Protein AF-A0A660SPS2-F1 (afdb_monomer)

Solvent-accessible surface area (backbone atoms only — not comparable to full-atom values): 10153 Å² total; per-residue (Å²): 139,90,86,72,76,45,72,62,58,41,37,36,38,39,47,64,84,36,93,75,18,50,66,34,52,42,40,71,74,45,40,55,82,66,68,60,58,71,94,34,53,52,74,67,53,21,64,63,34,20,64,53,18,17,52,55,41,44,52,52,45,52,71,74,31,101,51,81,60,63,43,72,67,44,84,32,53,67,42,63,71,27,19,30,69,67,35,46,68,93,41,74,58,76,74,44,80,84,56,53,40,39,42,44,68,65,43,98,51,87,74,78,39,28,25,22,19,54,16,54,59,36,57,19,47,8,42,26,35,36,39,54,38,62,43,79,82,22,54,69,48,50,50,50,60,69,69,48,87,61,87,64,95,63,85,79,83,33,42,52,82,65,64,61,32,76,74,34,60,70,42,80,47,76,44,76,77,82,128

Nearest PDB structures (foldseek):
  1vl1-assembly1_A  TM=9.063E-01  e=1.601E-12  Thermotoga maritima
  3ico-assembly2_B  TM=8.622E-01  e=4.769E-12  Mycobacterium tuberculosis
  1y89-assembly1_B  TM=8.914E-01  e=1.031E-11  Vibrio cholerae O1 biovar El Tor str. N16961
  4tm7-assembly1_A  TM=8.343E-01  e=2.676E-12  Mycolicibacterium smegmatis MC2 155
  6vye-assembly2_B  TM=8.182E-01  e=2.353E-12  Trypanosoma cruzi strain CL Brener

Sequence (179 aa):
TSRIDWFFGDERAVSPESPDSNFRMQMETLLKPLDVQPKQIHRIPGELGASRAAGEYNLLLKEFFAGPPAFDLILLGLGPDGHTASLFPGSKALSIGKVPVVGTGTAPLKPLVERITLTLPAINAAGNVVFFTGRTGKETVIEHLCSTADFSPGEKIYPFESVKPEAGPALWFIYRNST

Foldseek 3Di:
DDDAAAEAQKFFLDQCPDPRTPNVVCCVPPCVVVVPDPVSYLYQRSPVPQAVSQVVSLVVQVVVDVDQAEAQEDEWEADLQRDIHQRFVPWPLQVDDDTQKGKGAQRPDPPRGIMIGGGLVNQQSYLEYEYAYECPSNVVVVVVVVVCPDPDPDDDSHSVSSNHRPNDDHHYHYDYPDD

Mean predicted aligned error: 4.57 Å

Radius of gyration: 16.06 Å; Cα contacts (8 Å, |Δi|>4): 338; chains: 1; bounding box: 37×41×42 Å

pLDDT: mean 91.97, std 11.4, range [45.22, 98.81]

Secondary structure (DSSP, 8-state):
-----EE-SEEESS-TTSTT-HHHHHIIIIITTTT--GGGEE---GGG-HHHHHHHHHHHHHHHSSSS---SEEEE---TTS-BTTB-TT-GGGG--S-SEEEEEE-SSSS-SEEEEE-HHHHHTSSEEEEEEESTT-HHHHHHHHH-SS--SS---SGGGG---SSS-EEEEEEPPP-

Structure (mmCIF, N/CA/C/O backbone):
data_AF-A0A660SPS2-F1
#
_entry.id   AF-A0A660SPS2-F1
#
loop_
_atom_site.group_PDB
_atom_site.id
_atom_site.type_symbol
_atom_site.label_atom_id
_atom_site.label_alt_id
_atom_site.label_comp_id
_atom_site.label_asym_id
_atom_site.label_entity_id
_atom_site.label_seq_id
_atom_site.pdbx_PDB_ins_code
_atom_site.Cartn_x
_atom_site.Cartn_y
_atom_site.Cartn_z
_atom_site.occupancy
_atom_site.B_iso_or_equiv
_atom_site.auth_seq_id
_atom_site.auth_comp_id
_atom_site.auth_asym_id
_atom_site.auth_atom_id
_atom_site.pdbx_PDB_model_num
ATOM 1 N N . THR A 1 1 ? -22.499 9.007 10.741 1.00 49.00 1 THR A N 1
ATOM 2 C CA . THR A 1 1 ? -21.770 8.726 9.480 1.00 49.00 1 THR A CA 1
ATOM 3 C C . THR A 1 1 ? -20.856 7.501 9.625 1.00 49.00 1 THR A C 1
ATOM 5 O O . THR A 1 1 ? -19.703 7.528 9.230 1.00 49.00 1 THR A O 1
ATOM 8 N N . SER A 1 2 ? -21.350 6.385 10.183 1.00 57.16 2 SER A N 1
ATOM 9 C CA . SER A 1 2 ? -20.508 5.348 10.820 1.00 57.16 2 SER A CA 1
ATOM 10 C C . SER A 1 2 ? -20.523 3.974 10.123 1.00 57.16 2 SER A C 1
ATOM 12 O O . SER A 1 2 ? -21.073 3.024 10.681 1.00 57.16 2 SER A O 1
ATOM 14 N N . ARG A 1 3 ? -19.967 3.844 8.911 1.00 82.81 3 ARG A N 1
ATOM 15 C CA . ARG A 1 3 ? -19.850 2.531 8.226 1.00 82.81 3 ARG A CA 1
ATOM 16 C C . ARG A 1 3 ? -18.587 2.361 7.367 1.00 82.81 3 ARG A C 1
ATOM 18 O O . ARG A 1 3 ? -18.615 1.584 6.425 1.00 82.81 3 ARG A O 1
ATOM 25 N N . ILE A 1 4 ? -17.528 3.128 7.622 1.00 94.88 4 ILE A N 1
ATOM 26 C CA . ILE A 1 4 ? -16.291 3.037 6.830 1.00 94.88 4 ILE A CA 1
ATOM 27 C C . ILE A 1 4 ? -15.135 2.730 7.770 1.00 94.88 4 ILE A C 1
ATOM 29 O O . ILE A 1 4 ? -14.928 3.469 8.732 1.00 94.88 4 ILE A O 1
ATOM 33 N N . ASP A 1 5 ? -14.401 1.668 7.467 1.00 97.00 5 ASP A N 1
ATOM 34 C CA . ASP A 1 5 ? -13.145 1.299 8.108 1.00 97.00 5 ASP A CA 1
ATOM 35 C C . ASP A 1 5 ? -11.989 1.600 7.147 1.00 97.00 5 ASP A C 1
ATOM 37 O O . ASP A 1 5 ? -12.040 1.273 5.961 1.00 97.00 5 ASP A O 1
ATOM 41 N N . TRP A 1 6 ? -10.960 2.270 7.655 1.00 97.81 6 TRP A N 1
ATOM 42 C CA . TRP A 1 6 ? -9.844 2.799 6.881 1.00 97.81 6 TRP A CA 1
ATOM 43 C C . TRP A 1 6 ? -8.604 1.952 7.115 1.00 97.81 6 TRP A C 1
ATOM 45 O O . TRP A 1 6 ? -8.076 1.896 8.225 1.00 97.81 6 TRP A O 1
ATOM 55 N N . PHE A 1 7 ? -8.126 1.328 6.047 1.00 98.50 7 PHE A N 1
ATOM 56 C CA . PHE A 1 7 ? -6.928 0.496 6.032 1.00 98.50 7 PHE A CA 1
ATOM 57 C C . PHE A 1 7 ? -5.861 1.123 5.135 1.00 98.50 7 PHE A C 1
ATOM 59 O O . PHE A 1 7 ? -6.141 2.013 4.332 1.00 98.50 7 PHE A O 1
ATOM 66 N N . PHE A 1 8 ? -4.630 0.642 5.263 1.00 98.56 8 PHE A N 1
ATOM 67 C CA . PHE A 1 8 ? -3.472 1.156 4.546 1.00 98.56 8 PHE A CA 1
ATOM 68 C C . PHE A 1 8 ? -2.942 0.080 3.603 1.00 98.56 8 PHE A C 1
ATOM 70 O O . PHE A 1 8 ? -2.636 -1.033 4.028 1.00 98.56 8 PHE A O 1
ATOM 77 N N . GLY A 1 9 ? -2.834 0.420 2.316 1.00 98.12 9 GLY A N 1
ATOM 78 C CA . GLY A 1 9 ? -2.309 -0.492 1.299 1.00 98.12 9 GLY A CA 1
ATOM 79 C C . GLY A 1 9 ? -0.811 -0.760 1.448 1.00 98.12 9 GLY A C 1
ATOM 80 O O . GLY A 1 9 ? -0.345 -1.861 1.168 1.00 98.12 9 GLY A O 1
ATOM 81 N N . ASP A 1 10 ? -0.057 0.232 1.916 1.00 98.56 10 ASP A N 1
ATOM 82 C CA . ASP A 1 10 ? 1.357 0.121 2.248 1.00 98.56 10 ASP A CA 1
ATOM 83 C C . ASP A 1 10 ? 1.788 1.198 3.255 1.00 98.56 10 ASP A C 1
ATOM 85 O O . ASP A 1 10 ? 1.088 2.186 3.497 1.00 98.56 10 ASP A O 1
ATOM 89 N N . GLU A 1 11 ? 2.959 1.007 3.858 1.00 98.69 11 GLU A N 1
ATOM 90 C CA . GLU A 1 11 ? 3.563 1.953 4.795 1.00 98.69 11 GLU A CA 1
ATOM 91 C C . GLU A 1 11 ? 5.096 1.836 4.793 1.00 98.69 11 GLU A C 1
ATOM 93 O O . GLU A 1 11 ? 5.683 0.808 4.447 1.00 98.69 11 GLU A O 1
ATOM 98 N N . ARG A 1 12 ? 5.766 2.921 5.175 1.00 98.62 12 ARG A N 1
ATOM 99 C CA . ARG A 1 12 ? 7.208 3.015 5.388 1.00 98.62 12 ARG A CA 1
ATOM 100 C C . ARG A 1 12 ? 7.520 2.492 6.786 1.00 98.62 12 ARG A C 1
ATOM 102 O O . ARG A 1 12 ? 6.835 2.835 7.743 1.00 98.62 12 ARG A O 1
ATOM 109 N N . ALA A 1 13 ? 8.576 1.696 6.923 1.00 98.50 13 ALA A N 1
ATOM 110 C CA . ALA A 1 13 ? 9.035 1.211 8.224 1.00 98.50 13 ALA A CA 1
ATOM 111 C C . ALA A 1 13 ? 9.739 2.331 9.021 1.00 98.50 13 ALA A C 1
ATOM 113 O O . ALA A 1 13 ? 10.962 2.356 9.151 1.00 98.50 13 ALA A O 1
ATOM 114 N N . VAL A 1 14 ? 8.962 3.313 9.477 1.00 98.62 14 VAL A N 1
ATOM 115 C CA . VAL A 1 14 ? 9.391 4.521 10.196 1.00 98.62 14 VAL A CA 1
ATOM 116 C C . VAL A 1 14 ? 8.392 4.842 11.309 1.00 98.62 14 VAL A C 1
ATOM 118 O O . VAL A 1 14 ? 7.309 4.261 11.353 1.00 98.62 14 VAL A O 1
ATOM 121 N N . SER A 1 15 ? 8.731 5.777 12.204 1.00 98.50 15 SER A N 1
ATOM 122 C CA . SER A 1 15 ? 7.778 6.235 13.227 1.00 98.50 15 SER A CA 1
ATOM 123 C C . SER A 1 15 ? 6.533 6.878 12.590 1.00 98.50 15 SER A C 1
ATOM 125 O O . SER A 1 15 ? 6.650 7.513 11.535 1.00 98.50 15 SER A O 1
ATOM 127 N N . PRO A 1 16 ? 5.350 6.760 13.222 1.00 98.38 16 PRO A N 1
ATOM 128 C CA . PRO A 1 16 ? 4.114 7.358 12.717 1.00 98.38 16 PRO A CA 1
ATOM 129 C C . PRO A 1 16 ? 4.127 8.896 12.727 1.00 98.38 16 PRO A C 1
ATOM 131 O O . PRO A 1 16 ? 3.257 9.515 12.129 1.00 98.38 16 PRO A O 1
ATOM 134 N N . GLU A 1 17 ? 5.102 9.530 13.378 1.00 98.25 17 GLU A N 1
ATOM 135 C CA . GLU A 1 17 ? 5.346 10.974 13.354 1.00 98.25 17 GLU A CA 1
ATOM 136 C C . GLU A 1 17 ? 6.353 11.381 12.268 1.00 98.25 17 GLU A C 1
ATOM 138 O O . GLU A 1 17 ? 6.553 12.574 12.024 1.00 98.25 17 GLU A O 1
ATOM 143 N N . SER A 1 18 ? 6.994 10.423 11.596 1.00 98.50 18 SER A N 1
ATOM 144 C CA . SER A 1 18 ? 7.934 10.700 10.511 1.00 98.50 18 SER A CA 1
ATOM 145 C C . SER A 1 18 ? 7.246 11.445 9.362 1.00 98.50 18 SER A C 1
ATOM 147 O O . SER A 1 18 ? 6.134 11.069 8.982 1.00 98.50 18 SER A O 1
ATOM 149 N N . PRO A 1 19 ? 7.891 12.455 8.743 1.00 98.06 19 PRO A N 1
ATOM 150 C CA . PRO A 1 19 ? 7.370 13.083 7.525 1.00 98.06 19 PRO A CA 1
ATOM 151 C C . PRO A 1 19 ? 7.212 12.092 6.358 1.00 98.06 19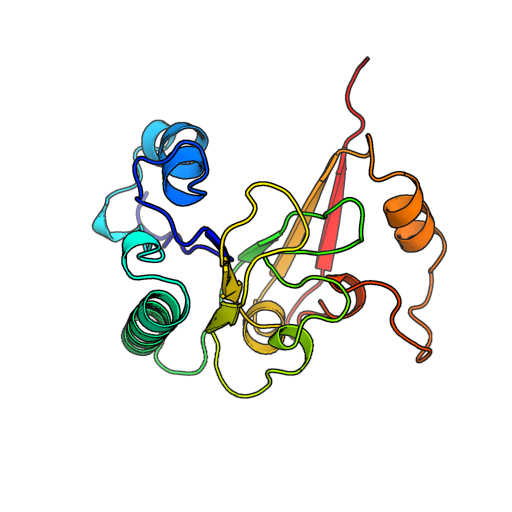 PRO A C 1
ATOM 153 O O . PRO A 1 19 ? 6.458 12.357 5.428 1.00 98.06 19 PRO A O 1
ATOM 156 N N . ASP A 1 20 ? 7.887 10.942 6.423 1.00 98.06 20 ASP A N 1
ATOM 157 C CA . ASP A 1 20 ? 7.820 9.875 5.425 1.00 98.06 20 ASP A CA 1
ATOM 158 C C . ASP A 1 20 ? 6.690 8.850 5.677 1.00 98.06 20 ASP A C 1
ATOM 160 O O . ASP A 1 20 ? 6.510 7.929 4.877 1.00 98.06 20 ASP A O 1
ATOM 164 N N . SER A 1 21 ? 5.927 8.962 6.772 1.00 98.69 21 SER A N 1
ATOM 165 C CA . SER A 1 21 ? 4.828 8.033 7.084 1.00 98.69 21 SER A CA 1
ATOM 166 C C . SER A 1 21 ? 3.581 8.319 6.237 1.00 98.69 21 SER A C 1
ATOM 168 O O . SER A 1 21 ? 3.066 9.441 6.204 1.00 98.69 21 SER A O 1
ATOM 170 N N . ASN A 1 22 ? 3.049 7.278 5.588 1.00 98.44 22 ASN A N 1
ATOM 171 C CA . ASN A 1 22 ? 1.741 7.321 4.934 1.00 98.44 22 ASN A CA 1
ATOM 172 C C . ASN A 1 22 ? 0.631 7.599 5.951 1.00 98.44 22 ASN A C 1
ATOM 174 O O . ASN A 1 22 ? -0.248 8.412 5.670 1.00 98.44 22 ASN A O 1
ATOM 178 N N . PHE A 1 23 ? 0.678 6.974 7.131 1.00 98.69 23 PHE A N 1
ATOM 179 C CA . PHE A 1 23 ? -0.249 7.233 8.228 1.00 98.69 23 PHE A CA 1
ATOM 180 C C . PHE A 1 23 ? -0.270 8.709 8.612 1.00 98.69 23 PHE A C 1
ATOM 182 O O . PHE A 1 23 ? -1.346 9.307 8.621 1.00 98.69 23 PHE A O 1
ATOM 189 N N . ARG A 1 24 ? 0.894 9.328 8.843 1.00 98.56 24 ARG A N 1
ATOM 190 C CA . ARG A 1 24 ? 0.965 10.763 9.148 1.00 98.56 24 ARG A CA 1
ATOM 191 C C . ARG A 1 24 ? 0.310 11.608 8.060 1.00 98.56 24 ARG A C 1
ATOM 193 O O . ARG A 1 24 ? -0.573 12.411 8.354 1.00 98.56 24 ARG A O 1
ATOM 200 N N . MET A 1 25 ? 0.730 11.401 6.812 1.00 98.31 25 MET A N 1
ATOM 201 C CA . MET A 1 25 ? 0.238 12.163 5.667 1.00 98.31 25 MET A CA 1
ATOM 202 C C . MET A 1 25 ? -1.284 12.040 5.527 1.00 98.31 25 MET A C 1
ATOM 204 O O . MET A 1 25 ? -1.972 13.051 5.390 1.00 98.31 25 MET A O 1
ATOM 208 N N . GLN A 1 26 ? -1.836 10.829 5.626 1.00 97.88 26 GLN A N 1
ATOM 209 C CA . GLN A 1 26 ? -3.280 10.602 5.509 1.00 97.88 26 GLN A CA 1
ATOM 210 C C . GLN A 1 26 ? -4.055 11.159 6.707 1.00 97.88 26 GLN A C 1
ATOM 212 O O . GLN A 1 26 ? -5.150 11.693 6.532 1.00 97.88 26 GLN A O 1
ATOM 217 N N . MET A 1 27 ? -3.490 11.100 7.917 1.00 98.25 27 MET A N 1
ATOM 218 C CA . MET A 1 27 ? -4.085 11.736 9.094 1.00 98.25 27 MET A CA 1
ATOM 219 C C . MET A 1 27 ? -4.205 13.250 8.923 1.00 98.25 27 MET A C 1
ATOM 221 O O . MET A 1 27 ? -5.245 13.812 9.253 1.00 98.25 27 MET A O 1
ATOM 225 N N . GLU A 1 28 ? -3.165 13.904 8.409 1.00 98.25 28 GLU A N 1
ATOM 226 C CA . GLU A 1 28 ? -3.131 15.357 8.213 1.00 98.25 28 GLU A CA 1
ATOM 227 C C . GLU A 1 28 ? -4.028 15.818 7.054 1.00 98.25 28 GLU A C 1
ATOM 229 O O . GLU A 1 28 ? -4.696 16.844 7.169 1.00 98.25 28 GLU A O 1
ATOM 234 N N . THR A 1 29 ? -4.070 15.062 5.955 1.00 97.19 29 THR A N 1
ATOM 235 C CA . THR A 1 29 ? -4.699 15.512 4.699 1.00 97.19 29 THR A CA 1
ATOM 236 C C . THR A 1 29 ? -6.120 15.002 4.477 1.00 97.19 29 THR A C 1
ATOM 238 O O . THR A 1 29 ? -6.855 15.606 3.698 1.00 97.19 29 THR A O 1
ATOM 241 N N . LEU A 1 30 ? -6.528 13.920 5.148 1.00 95.94 30 LEU A N 1
ATOM 242 C CA . LEU A 1 30 ? -7.802 13.250 4.880 1.00 95.94 30 LEU A CA 1
ATOM 243 C C . LEU A 1 30 ? -8.560 12.874 6.156 1.00 95.94 30 LEU A C 1
ATOM 245 O O . LEU A 1 30 ? -9.682 13.330 6.364 1.00 95.94 30 LEU A O 1
ATOM 249 N N . LEU A 1 31 ? -7.959 12.063 7.028 1.00 96.94 31 LEU A N 1
ATOM 250 C CA . LEU A 1 31 ? -8.694 11.398 8.108 1.00 96.94 31 LEU A CA 1
ATOM 251 C C . LEU A 1 31 ? -9.095 12.359 9.238 1.00 96.94 31 LEU A C 1
ATOM 253 O O . LEU A 1 31 ? -10.230 12.287 9.707 1.00 96.94 31 LEU A O 1
ATOM 257 N N . LYS A 1 32 ? -8.217 13.293 9.652 1.00 96.56 32 LYS A N 1
ATOM 258 C CA . LYS A 1 32 ? -8.602 14.345 10.615 1.00 96.56 32 LYS A CA 1
ATOM 259 C C . LYS A 1 32 ? -9.591 15.352 10.020 1.00 96.56 32 LYS A C 1
ATOM 261 O O . LYS A 1 32 ? -10.579 15.624 10.695 1.00 96.56 32 LYS A O 1
ATOM 266 N N . PRO A 1 33 ? -9.388 15.897 8.800 1.00 97.25 33 PRO A N 1
ATOM 267 C CA . PRO A 1 33 ? -10.377 16.784 8.181 1.00 97.25 33 PRO A CA 1
ATOM 268 C C . PRO A 1 33 ? -11.782 16.179 8.060 1.00 97.25 33 PRO A C 1
ATOM 270 O O . PRO A 1 33 ? -12.765 16.910 8.138 1.00 97.25 33 PRO A O 1
ATOM 273 N N . LEU A 1 34 ? -11.880 14.857 7.887 1.00 95.81 34 LEU A N 1
ATOM 274 C CA . LEU A 1 34 ? -13.147 14.124 7.819 1.00 95.81 34 LEU A CA 1
ATOM 275 C C . LEU A 1 34 ? -13.709 13.690 9.186 1.00 95.81 34 LEU A C 1
ATOM 277 O O . LEU A 1 34 ? -14.744 13.026 9.215 1.00 95.81 34 LEU A O 1
ATOM 281 N N . ASP A 1 35 ? -13.048 14.038 10.295 1.00 95.25 35 ASP A N 1
ATOM 282 C CA . ASP A 1 35 ? -13.427 13.644 11.662 1.00 95.25 35 ASP A CA 1
ATOM 283 C C . ASP A 1 35 ? -13.637 12.120 11.815 1.00 95.25 35 ASP A C 1
ATOM 285 O O . ASP A 1 35 ? -14.596 11.633 12.421 1.00 95.25 35 ASP A O 1
ATOM 289 N N . VAL A 1 36 ? -12.744 11.329 11.202 1.00 95.75 36 VAL A N 1
ATOM 290 C CA . VAL A 1 36 ? -12.793 9.862 11.282 1.00 95.75 36 VAL A CA 1
ATOM 291 C C . VAL A 1 36 ? -12.450 9.413 12.704 1.00 95.75 36 VAL A C 1
ATOM 293 O O . VAL A 1 36 ? -11.418 9.790 13.262 1.00 95.75 36 VAL A O 1
ATOM 296 N N . GLN A 1 37 ? -13.291 8.557 13.294 1.00 95.00 37 GLN A N 1
ATOM 297 C CA . GLN A 1 37 ? -13.061 8.075 14.656 1.00 95.00 37 GLN A CA 1
ATOM 298 C C . GLN A 1 37 ? -11.832 7.153 14.707 1.00 95.00 37 GLN A C 1
ATOM 300 O O . GLN A 1 37 ? -11.717 6.267 13.860 1.00 95.00 37 GLN A O 1
ATOM 305 N N . PRO A 1 38 ? -10.974 7.242 15.742 1.00 95.06 38 PRO A N 1
ATOM 306 C CA . PRO A 1 38 ? -9.763 6.421 15.845 1.00 95.06 38 PRO A CA 1
ATOM 307 C C . PRO A 1 38 ? -9.997 4.911 15.716 1.00 95.06 38 PRO A C 1
ATOM 309 O O . PRO A 1 38 ? -9.192 4.215 15.114 1.00 95.06 38 PRO A O 1
ATOM 312 N N . LYS A 1 39 ? -11.128 4.404 16.224 1.00 95.44 39 LYS A N 1
ATOM 313 C CA . LYS A 1 39 ? -11.492 2.978 16.146 1.00 95.44 39 LYS A CA 1
ATOM 314 C C . LYS A 1 39 ? -11.764 2.466 14.724 1.00 95.44 39 LYS A C 1
ATOM 316 O O . LYS A 1 39 ? -11.857 1.263 14.534 1.00 95.44 39 LYS A O 1
ATOM 321 N N . GLN A 1 40 ? -11.959 3.374 13.768 1.00 96.25 40 GLN A N 1
ATOM 322 C CA . GLN A 1 40 ? -12.186 3.070 12.354 1.00 96.25 40 GLN A CA 1
ATOM 323 C C . GLN A 1 40 ? -10.888 3.162 11.541 1.00 96.25 40 GLN A C 1
ATOM 325 O O . GLN A 1 40 ? -10.935 3.035 10.323 1.00 96.25 40 GLN A O 1
ATOM 330 N N . ILE A 1 41 ? -9.747 3.466 12.172 1.00 97.81 41 ILE A N 1
ATOM 331 C CA . ILE A 1 41 ? -8.467 3.679 11.495 1.00 97.81 41 ILE A CA 1
ATOM 332 C C . ILE A 1 41 ? -7.517 2.547 11.873 1.00 97.81 41 ILE A C 1
ATOM 334 O O . ILE A 1 41 ? -7.022 2.464 12.996 1.00 97.81 41 ILE A O 1
ATOM 338 N N . HIS A 1 42 ? -7.214 1.705 10.894 1.00 98.25 42 HIS A N 1
ATOM 339 C CA . HIS A 1 42 ? -6.424 0.491 11.043 1.00 98.25 42 HIS A CA 1
ATOM 340 C C . HIS A 1 42 ? -5.049 0.695 10.407 1.00 98.25 42 HIS A C 1
ATOM 342 O O . HIS A 1 42 ? -4.799 0.280 9.271 1.00 98.25 42 HIS A O 1
ATOM 348 N N . ARG A 1 43 ? -4.158 1.400 11.116 1.00 98.25 43 ARG A N 1
ATOM 349 C CA . ARG A 1 43 ? -2.813 1.738 10.614 1.00 98.25 43 ARG A CA 1
ATOM 350 C C . ARG A 1 43 ? -1.865 0.537 10.615 1.00 98.25 43 ARG A C 1
ATOM 352 O O . ARG A 1 43 ? -1.962 -0.342 11.468 1.00 98.25 43 ARG A O 1
ATOM 359 N N . ILE A 1 44 ? -0.872 0.570 9.730 1.00 98.81 44 ILE A N 1
ATOM 360 C CA . ILE A 1 44 ? 0.290 -0.322 9.802 1.00 98.81 44 ILE A CA 1
ATOM 361 C C . ILE A 1 44 ? 1.273 0.238 10.852 1.00 98.81 44 ILE A C 1
ATOM 363 O O . ILE A 1 44 ? 1.624 1.419 10.773 1.00 98.81 44 ILE A O 1
ATOM 367 N N . PRO A 1 45 ? 1.746 -0.563 11.828 1.00 98.5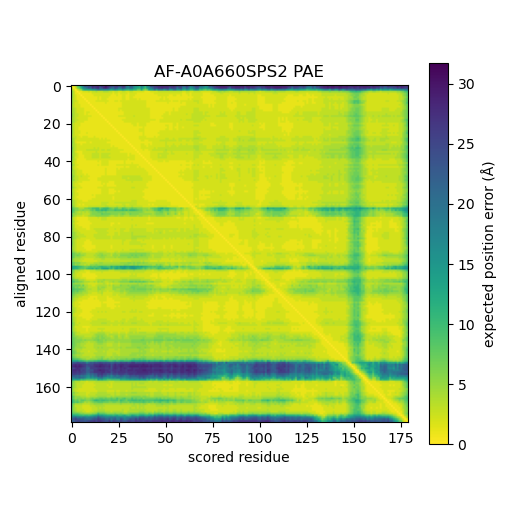6 45 PRO A N 1
ATOM 368 C CA . PRO A 1 45 ? 2.684 -0.101 12.852 1.00 98.56 45 PRO A CA 1
ATOM 369 C C . PRO A 1 45 ? 4.135 -0.076 12.347 1.00 98.56 45 PRO A C 1
ATOM 371 O O . PRO A 1 45 ? 4.967 -0.883 12.763 1.00 98.56 45 PRO A O 1
ATOM 374 N N . GLY A 1 46 ? 4.429 0.836 11.412 1.00 98.44 46 GLY A N 1
ATOM 375 C CA . GLY A 1 46 ? 5.722 0.952 10.725 1.00 98.44 46 GLY A CA 1
ATOM 376 C C . GLY A 1 46 ? 6.937 1.087 11.652 1.00 98.44 46 GLY A C 1
ATOM 377 O O . GLY A 1 46 ? 8.021 0.612 11.313 1.00 98.44 46 GLY A O 1
ATOM 378 N N . GLU A 1 47 ? 6.752 1.633 12.855 1.00 98.56 47 GLU A N 1
ATOM 379 C CA . GLU A 1 47 ? 7.791 1.792 13.873 1.00 98.56 47 GLU A CA 1
ATOM 380 C C . GLU A 1 47 ? 8.382 0.465 14.374 1.00 98.56 47 GLU A C 1
ATOM 382 O O . GLU A 1 47 ? 9.462 0.449 14.962 1.00 98.56 47 GLU A O 1
ATOM 387 N N . LEU A 1 48 ? 7.697 -0.658 14.135 1.00 98.50 48 LEU A N 1
ATOM 388 C CA . LEU A 1 48 ? 8.147 -1.991 14.538 1.00 98.50 48 LEU A CA 1
ATOM 389 C C . LEU A 1 48 ? 9.161 -2.617 13.565 1.00 98.50 48 LEU A C 1
ATOM 391 O O . LEU A 1 48 ? 9.657 -3.714 13.832 1.00 98.50 48 LEU A O 1
ATOM 395 N N . GLY A 1 49 ? 9.459 -1.954 12.444 1.00 98.38 49 GLY A N 1
ATOM 396 C CA . GLY A 1 49 ? 10.244 -2.520 11.347 1.00 98.38 49 GLY A CA 1
ATOM 397 C C . GLY A 1 49 ? 9.401 -3.419 10.437 1.00 98.38 49 GLY A C 1
ATOM 398 O O . GLY A 1 49 ? 8.378 -3.974 10.851 1.00 98.38 49 GLY A O 1
ATOM 399 N N . ALA A 1 50 ? 9.819 -3.582 9.178 1.00 98.00 50 ALA A N 1
ATOM 400 C CA . ALA A 1 50 ? 8.934 -4.101 8.132 1.00 98.00 50 ALA A CA 1
ATOM 401 C C . ALA A 1 50 ? 8.396 -5.514 8.405 1.00 98.00 50 ALA A C 1
ATOM 403 O O . ALA A 1 50 ? 7.204 -5.769 8.233 1.00 98.00 50 ALA A O 1
ATOM 404 N N . SER A 1 51 ? 9.251 -6.433 8.867 1.00 97.69 51 SER A N 1
ATOM 405 C CA . SER A 1 51 ? 8.835 -7.818 9.123 1.00 97.69 51 SER A CA 1
ATOM 406 C C . SER A 1 51 ? 7.829 -7.925 10.269 1.00 97.69 51 SER A C 1
ATOM 408 O O . SER A 1 51 ? 6.843 -8.652 10.147 1.00 97.69 51 SER A O 1
ATOM 410 N N . ARG A 1 52 ? 8.068 -7.231 11.389 1.00 98.50 52 ARG A N 1
ATOM 411 C CA . ARG A 1 52 ? 7.179 -7.303 12.554 1.00 98.50 52 ARG A CA 1
ATOM 412 C C . ARG A 1 52 ? 5.877 -6.561 12.284 1.00 98.50 52 ARG A C 1
ATOM 414 O O . ARG A 1 52 ? 4.816 -7.115 12.540 1.00 98.50 52 ARG A O 1
ATOM 421 N N . ALA A 1 53 ? 5.954 -5.372 11.688 1.00 98.75 53 ALA A N 1
ATOM 422 C CA . ALA A 1 53 ? 4.785 -4.587 11.312 1.00 98.75 53 ALA A CA 1
ATOM 423 C C . ALA A 1 53 ? 3.845 -5.351 10.365 1.00 98.75 53 ALA A C 1
ATOM 425 O O . ALA A 1 53 ? 2.634 -5.341 10.566 1.00 98.75 53 ALA A O 1
ATOM 426 N N . ALA A 1 54 ? 4.389 -6.078 9.382 1.00 98.62 54 ALA A N 1
ATOM 427 C CA . ALA A 1 54 ? 3.592 -6.945 8.517 1.00 98.62 54 ALA A CA 1
ATOM 428 C C . ALA A 1 54 ? 2.913 -8.090 9.286 1.00 98.62 54 ALA A C 1
ATOM 430 O O . ALA A 1 54 ? 1.767 -8.428 8.996 1.00 98.62 54 ALA A O 1
ATOM 431 N N . GLY A 1 55 ? 3.599 -8.690 10.263 1.00 98.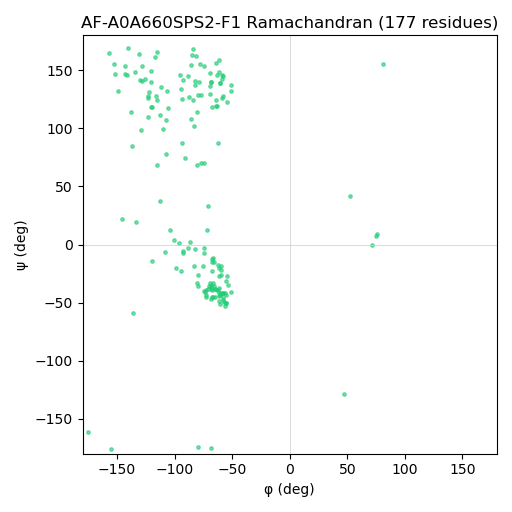44 55 GLY A N 1
ATOM 432 C CA . GLY A 1 55 ? 3.024 -9.717 11.134 1.00 98.44 55 GLY A CA 1
ATOM 433 C C . GLY A 1 55 ? 1.834 -9.193 11.941 1.00 98.44 55 GLY A C 1
ATOM 434 O O . GLY A 1 55 ? 0.755 -9.777 11.876 1.00 98.44 55 GLY A O 1
ATOM 435 N N . GLU A 1 56 ? 2.010 -8.059 12.623 1.00 98.62 56 GLU A N 1
ATOM 436 C CA . GLU A 1 56 ? 0.943 -7.401 13.392 1.00 98.62 56 GLU A CA 1
ATOM 437 C C . GLU A 1 56 ? -0.239 -7.015 12.494 1.00 98.62 56 GLU A C 1
ATOM 439 O O . GLU A 1 56 ? -1.395 -7.247 12.841 1.00 98.62 56 GLU A O 1
ATOM 444 N N . TYR A 1 57 ? 0.033 -6.491 11.294 1.00 98.62 57 TYR A N 1
ATOM 445 C CA . TYR A 1 57 ? -1.035 -6.104 10.377 1.00 98.62 57 TYR A CA 1
ATOM 446 C C . TYR A 1 57 ? -1.804 -7.312 9.833 1.00 98.62 57 TYR A C 1
ATOM 448 O O . TYR A 1 57 ? -3.025 -7.271 9.748 1.00 98.62 57 TYR A O 1
ATOM 456 N N . ASN A 1 58 ? -1.131 -8.432 9.543 1.00 98.12 58 ASN A N 1
ATOM 457 C CA . ASN A 1 58 ? -1.822 -9.674 9.183 1.00 98.12 58 ASN A CA 1
ATOM 458 C C . ASN A 1 58 ? -2.727 -10.190 10.316 1.00 98.12 58 ASN A C 1
ATOM 460 O O . ASN A 1 58 ? -3.803 -10.714 10.027 1.00 98.12 58 ASN A O 1
ATOM 464 N N . LEU A 1 59 ? -2.315 -10.060 11.584 1.00 97.69 59 LEU A N 1
ATOM 465 C CA . LEU A 1 59 ? -3.156 -10.429 12.730 1.00 97.69 59 LEU A CA 1
ATOM 466 C C . LEU A 1 59 ? -4.392 -9.533 12.818 1.00 97.69 59 LEU A C 1
ATOM 468 O O . LEU A 1 59 ? -5.496 -10.057 12.934 1.00 97.69 59 LEU A O 1
ATOM 472 N N . LEU A 1 60 ? -4.212 -8.217 12.665 1.00 97.94 60 LEU A N 1
ATOM 473 C CA . LEU A 1 60 ? -5.312 -7.255 12.620 1.00 97.94 60 LEU A CA 1
ATOM 474 C C . LEU A 1 60 ? -6.310 -7.601 11.509 1.00 97.94 60 LEU A C 1
ATOM 476 O O . LEU A 1 60 ? -7.510 -7.682 11.762 1.00 97.94 60 LEU A O 1
ATOM 480 N N . LEU A 1 61 ? -5.833 -7.850 10.282 1.00 97.62 61 LEU A N 1
ATOM 481 C CA . LEU A 1 61 ? -6.714 -8.203 9.164 1.00 97.62 61 LEU A CA 1
ATOM 482 C C . LEU A 1 61 ? -7.453 -9.523 9.426 1.00 97.62 61 LEU A C 1
ATOM 484 O O . LEU A 1 61 ? -8.633 -9.636 9.115 1.00 97.62 61 LEU A O 1
ATOM 488 N N . LYS A 1 62 ? -6.789 -10.514 10.027 1.00 96.12 62 LYS A N 1
ATOM 489 C CA . LYS A 1 62 ? -7.420 -11.789 10.388 1.00 96.12 62 LYS A CA 1
ATOM 490 C C . LYS A 1 62 ? -8.490 -11.638 11.475 1.00 96.12 62 LYS A C 1
ATOM 492 O O . LYS A 1 62 ? -9.440 -12.411 11.486 1.00 96.12 62 LYS A O 1
ATOM 497 N N . GLU A 1 63 ? -8.317 -10.709 12.410 1.00 95.69 63 GLU A N 1
ATOM 498 C CA . GLU A 1 63 ? -9.311 -10.430 13.453 1.00 95.69 63 GLU A CA 1
ATOM 499 C C . GLU A 1 63 ? -10.517 -9.669 12.891 1.00 95.69 63 GLU A C 1
ATOM 501 O O . GLU A 1 63 ? -11.656 -9.971 13.242 1.00 95.69 63 GLU A O 1
ATOM 506 N N . PHE A 1 64 ? -10.272 -8.716 11.989 1.00 96.31 64 PHE A N 1
ATOM 507 C CA . PHE A 1 64 ? -11.323 -7.904 11.384 1.00 96.31 64 PHE A CA 1
ATOM 508 C C . PHE A 1 64 ? -12.164 -8.686 10.363 1.00 96.31 64 PHE A C 1
ATOM 510 O O . PHE A 1 64 ? -13.392 -8.596 10.361 1.00 96.31 64 PHE A O 1
ATOM 517 N N . PHE A 1 65 ? -11.519 -9.457 9.482 1.00 93.62 65 PHE A N 1
ATOM 518 C CA . PHE A 1 65 ? -12.190 -10.213 8.426 1.00 93.62 65 PHE A CA 1
ATOM 519 C C . PHE A 1 65 ? -12.476 -11.654 8.868 1.00 93.62 65 PHE A C 1
ATOM 521 O O . PHE A 1 65 ? -11.589 -12.373 9.315 1.00 93.62 65 PHE A O 1
ATOM 528 N N . ALA A 1 66 ? -13.696 -12.143 8.632 1.00 84.88 66 ALA A N 1
ATOM 529 C CA . ALA A 1 66 ? -14.085 -13.532 8.914 1.00 84.88 66 ALA A CA 1
ATOM 530 C C . ALA A 1 66 ? -13.468 -14.579 7.945 1.00 84.88 66 ALA A C 1
ATOM 532 O O . ALA A 1 66 ? -13.904 -15.730 7.908 1.00 84.88 66 ALA A O 1
ATOM 533 N N . GLY A 1 67 ? -12.475 -14.190 7.139 1.00 86.44 67 GLY A N 1
ATOM 534 C CA . GLY A 1 67 ? -11.861 -14.977 6.069 1.00 86.44 67 GLY A CA 1
ATOM 535 C C . GLY A 1 67 ? -10.673 -14.235 5.439 1.00 86.44 67 GLY A C 1
ATOM 536 O O . GLY A 1 67 ? -10.135 -13.316 6.061 1.00 86.44 67 GLY A O 1
ATOM 537 N N . PRO A 1 68 ? -10.234 -14.609 4.221 1.00 85.88 68 PRO A N 1
ATOM 538 C CA . PRO A 1 68 ? -9.269 -13.811 3.468 1.00 85.88 68 PRO A CA 1
ATOM 539 C C . PRO A 1 68 ? -9.726 -12.342 3.377 1.00 85.88 68 PRO A C 1
ATOM 541 O O . PRO A 1 68 ? -10.917 -12.113 3.152 1.00 85.88 68 PRO A O 1
ATOM 544 N N . PRO A 1 69 ? -8.828 -11.354 3.551 1.00 90.75 69 PRO A N 1
ATOM 545 C CA . PRO A 1 69 ? -9.210 -9.948 3.481 1.00 90.75 69 PRO A CA 1
ATOM 546 C C . PRO A 1 69 ? -9.829 -9.605 2.127 1.00 90.75 69 PRO A C 1
ATOM 548 O O . PRO A 1 69 ? -9.219 -9.852 1.088 1.00 90.75 69 PRO A O 1
ATOM 551 N N . ALA A 1 70 ? -11.024 -9.021 2.159 1.00 91.81 70 ALA A N 1
ATOM 552 C CA . ALA A 1 70 ? -11.754 -8.564 0.984 1.00 91.81 70 ALA A CA 1
ATOM 553 C C . ALA A 1 70 ? -12.190 -7.117 1.228 1.00 91.81 70 ALA A C 1
ATOM 555 O O . ALA A 1 70 ? -13.153 -6.854 1.946 1.00 91.81 70 ALA A O 1
ATOM 556 N N . PHE A 1 71 ? -11.427 -6.175 0.681 1.00 96.38 71 PHE A N 1
ATOM 557 C CA . PHE A 1 71 ? -11.701 -4.745 0.812 1.00 96.38 71 PHE A CA 1
ATOM 558 C C . PHE A 1 71 ? -12.755 -4.312 -0.211 1.00 96.38 71 PHE A C 1
ATOM 560 O O . PHE A 1 71 ? -12.689 -4.726 -1.365 1.00 96.38 71 PHE A O 1
ATOM 567 N N . ASP A 1 72 ? -13.685 -3.429 0.154 1.00 95.69 72 ASP A N 1
ATOM 568 C CA . ASP A 1 72 ? -14.664 -2.900 -0.811 1.00 95.69 72 ASP A CA 1
ATOM 569 C C . ASP A 1 72 ? -13.992 -2.066 -1.917 1.00 95.69 72 ASP A C 1
ATOM 571 O O . ASP A 1 72 ? -14.371 -2.125 -3.092 1.00 95.69 72 ASP A O 1
ATOM 575 N N . LEU A 1 73 ? -12.976 -1.289 -1.528 1.00 96.31 73 LEU A N 1
ATOM 576 C CA . LEU A 1 73 ? -12.234 -0.372 -2.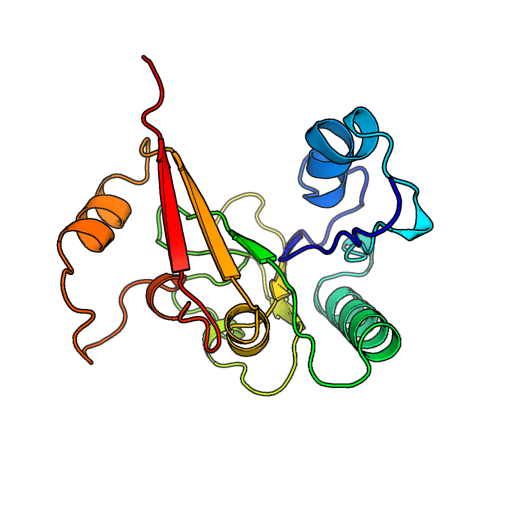382 1.00 96.31 73 LEU A CA 1
ATOM 577 C C . LEU A 1 73 ? -10.781 -0.252 -1.911 1.00 96.31 73 LEU A C 1
ATOM 579 O O . LEU A 1 73 ? -10.530 0.016 -0.737 1.00 96.31 73 LEU A O 1
ATOM 583 N N . ILE A 1 74 ? -9.831 -0.355 -2.841 1.00 98.06 74 ILE A N 1
ATOM 584 C CA . ILE A 1 74 ? -8.430 0.024 -2.616 1.00 98.06 74 ILE A CA 1
ATOM 585 C C . ILE A 1 74 ? -8.067 1.187 -3.538 1.00 98.06 74 ILE A C 1
ATOM 587 O O . ILE A 1 74 ? -8.245 1.112 -4.755 1.00 98.06 74 ILE A O 1
ATOM 591 N N . LEU A 1 75 ? -7.519 2.251 -2.950 1.00 97.75 75 LEU A N 1
ATOM 592 C CA . LEU A 1 75 ? -6.928 3.370 -3.678 1.00 97.75 75 LEU A CA 1
ATOM 593 C C . LEU A 1 75 ? -5.425 3.136 -3.837 1.00 97.75 75 LEU A C 1
ATOM 595 O O . LEU A 1 75 ? -4.713 2.942 -2.853 1.00 97.75 75 LEU A O 1
ATOM 599 N N . LEU A 1 76 ? -4.944 3.177 -5.075 1.00 98.25 76 LEU A N 1
ATOM 600 C CA . LEU A 1 76 ? -3.554 2.935 -5.427 1.00 98.25 76 LEU A CA 1
ATOM 601 C C . LEU A 1 76 ? -2.934 4.1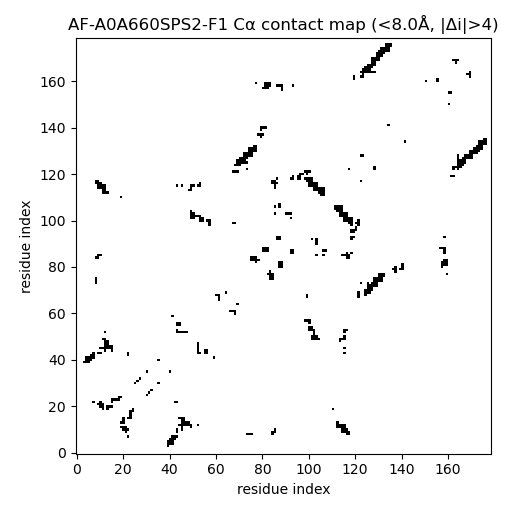39 -6.135 1.00 98.25 76 LEU A C 1
ATOM 603 O O . LEU A 1 76 ? -3.535 4.767 -7.007 1.00 98.25 76 LEU A O 1
ATOM 607 N N . GLY A 1 77 ? -1.684 4.427 -5.783 1.00 96.38 77 GLY A N 1
ATOM 608 C CA . GLY A 1 77 ? -0.817 5.293 -6.573 1.00 96.38 77 GLY A CA 1
ATOM 609 C C . GLY A 1 77 ? -0.126 4.522 -7.699 1.00 96.38 77 GLY A C 1
ATOM 610 O O . GLY A 1 77 ? -0.101 3.289 -7.713 1.00 96.38 77 GLY A O 1
ATOM 611 N N . LEU A 1 78 ? 0.484 5.267 -8.618 1.00 96.44 78 LEU A N 1
ATOM 612 C CA . LEU A 1 78 ? 1.376 4.732 -9.645 1.00 96.44 78 LEU A CA 1
ATOM 613 C C . LEU A 1 78 ? 2.735 5.422 -9.526 1.00 96.44 78 LEU A C 1
ATOM 615 O O . LEU A 1 78 ? 2.795 6.651 -9.520 1.00 96.44 78 LEU A O 1
ATOM 619 N N . GLY A 1 79 ? 3.809 4.646 -9.442 1.00 95.31 79 GLY A N 1
ATOM 620 C CA . GLY A 1 79 ? 5.184 5.128 -9.457 1.00 95.31 79 GLY A CA 1
ATOM 621 C C . GLY A 1 79 ? 5.723 5.405 -10.867 1.00 95.31 79 GLY A C 1
ATOM 622 O O . GLY A 1 79 ? 5.172 4.908 -11.850 1.00 95.31 79 GLY A O 1
ATOM 623 N N . PRO A 1 80 ? 6.821 6.173 -10.992 1.00 94.00 80 PRO A N 1
ATOM 624 C CA . PRO A 1 80 ? 7.474 6.460 -12.278 1.00 94.00 80 PRO A CA 1
ATOM 625 C C . PRO A 1 80 ? 8.144 5.238 -12.930 1.00 94.00 80 PRO A C 1
ATOM 627 O O . PRO A 1 80 ? 8.467 5.269 -14.109 1.00 94.00 80 PRO A O 1
ATOM 630 N N . ASP A 1 81 ? 8.338 4.163 -12.173 1.00 93.88 81 ASP A N 1
ATOM 631 C CA . ASP A 1 81 ? 8.823 2.843 -12.596 1.00 93.88 81 ASP A CA 1
ATOM 632 C C . ASP A 1 81 ? 7.680 1.807 -12.667 1.00 93.88 81 ASP A C 1
ATOM 634 O O . ASP A 1 81 ? 7.929 0.605 -12.711 1.00 93.88 81 ASP A O 1
ATOM 638 N N . GLY A 1 82 ? 6.420 2.254 -12.604 1.00 94.94 82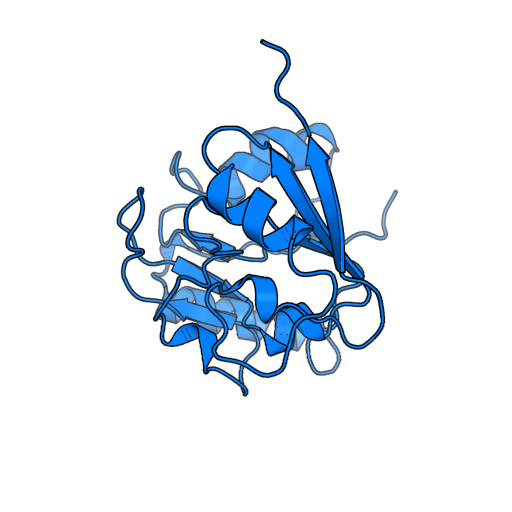 GLY A N 1
ATOM 639 C CA . GLY A 1 82 ? 5.242 1.390 -12.636 1.00 94.94 82 GLY A CA 1
ATOM 640 C C . GLY A 1 82 ? 4.954 0.625 -11.341 1.00 94.94 82 GLY A C 1
ATOM 641 O O . GLY A 1 82 ? 4.049 -0.215 -11.339 1.00 94.94 82 GLY A O 1
ATOM 642 N N . HIS A 1 83 ? 5.672 0.894 -10.241 1.00 96.88 83 HIS A N 1
ATOM 643 C CA . HIS A 1 83 ? 5.303 0.326 -8.943 1.00 96.88 83 HIS A CA 1
ATOM 644 C C . HIS A 1 83 ? 3.940 0.841 -8.470 1.00 96.88 83 HIS A C 1
ATOM 646 O O . HIS A 1 83 ? 3.484 1.926 -8.836 1.00 96.88 83 HIS A O 1
ATOM 652 N N . THR A 1 84 ? 3.298 0.062 -7.611 1.00 97.69 84 THR A N 1
ATOM 653 C CA . THR A 1 84 ? 2.102 0.472 -6.874 1.00 97.69 84 THR A CA 1
ATOM 654 C C . THR A 1 84 ? 2.141 -0.121 -5.477 1.00 97.69 84 THR A C 1
ATOM 656 O O . THR A 1 84 ? 2.808 -1.140 -5.279 1.00 97.69 84 THR A O 1
ATOM 659 N N . ALA A 1 85 ? 1.485 0.517 -4.502 1.00 97.62 85 ALA A N 1
ATOM 660 C CA . ALA A 1 85 ? 1.749 0.254 -3.087 1.00 97.62 85 ALA A CA 1
ATOM 661 C C . ALA A 1 85 ? 3.281 0.258 -2.864 1.00 97.62 85 ALA A C 1
ATOM 663 O O . ALA A 1 85 ? 3.969 1.143 -3.376 1.00 97.62 85 ALA A O 1
ATOM 664 N N . SER A 1 86 ? 3.840 -0.774 -2.231 1.00 97.75 86 SER A N 1
ATOM 665 C CA . SER A 1 86 ? 5.291 -1.008 -2.223 1.00 97.75 86 SER A CA 1
ATOM 666 C C . SER A 1 86 ? 5.693 -2.273 -3.004 1.00 97.75 86 SER A C 1
ATOM 668 O O . SER A 1 86 ? 6.624 -2.999 -2.644 1.00 97.75 86 SER A O 1
ATOM 670 N N . LEU A 1 87 ? 4.997 -2.531 -4.115 1.00 97.38 87 LEU A N 1
ATOM 671 C CA . LEU A 1 87 ? 5.287 -3.584 -5.091 1.00 97.38 87 LEU A CA 1
ATOM 672 C C . LEU A 1 87 ? 6.159 -3.029 -6.226 1.00 97.38 87 LEU A C 1
ATOM 674 O O . LEU A 1 87 ? 5.652 -2.573 -7.249 1.00 97.38 87 LEU A O 1
ATOM 678 N N . PHE A 1 88 ? 7.477 -3.058 -6.031 1.00 95.75 88 PHE A N 1
ATOM 679 C CA . PHE A 1 88 ? 8.468 -2.544 -6.987 1.00 95.75 88 PHE A CA 1
ATOM 680 C C . PHE A 1 88 ? 8.859 -3.568 -8.063 1.00 95.75 88 PHE A C 1
ATOM 682 O O . PHE A 1 88 ? 8.818 -4.773 -7.784 1.00 95.75 88 PHE A O 1
ATOM 689 N N . PRO A 1 89 ? 9.312 -3.120 -9.253 1.00 93.94 89 PRO A N 1
ATOM 690 C CA . PRO A 1 89 ? 9.899 -4.006 -10.257 1.00 93.94 89 PRO A CA 1
ATOM 691 C C . PRO A 1 89 ? 11.000 -4.895 -9.657 1.00 93.94 89 PRO A C 1
ATOM 693 O O . PRO A 1 89 ? 11.858 -4.426 -8.910 1.00 93.94 89 PRO A O 1
ATOM 696 N N . GLY A 1 90 ? 10.953 -6.200 -9.941 1.00 90.19 90 GLY A N 1
ATOM 697 C CA . GLY A 1 90 ? 11.924 -7.181 -9.434 1.00 90.19 90 GLY A CA 1
ATOM 698 C C . GLY A 1 90 ? 11.830 -7.507 -7.933 1.00 90.19 90 GLY A C 1
ATOM 699 O O . GLY A 1 90 ? 12.594 -8.337 -7.440 1.00 90.19 90 GLY A O 1
ATOM 700 N N . SER A 1 91 ? 10.900 -6.900 -7.187 1.00 90.88 91 SER A N 1
ATOM 701 C CA . SER A 1 91 ? 10.722 -7.195 -5.762 1.00 90.88 91 SER A CA 1
ATOM 702 C C . SER A 1 91 ? 10.185 -8.609 -5.537 1.00 90.88 91 SER A C 1
ATOM 704 O O . SER A 1 91 ? 9.241 -9.046 -6.196 1.00 90.88 91 SER A O 1
ATOM 706 N N . LYS A 1 92 ? 10.705 -9.296 -4.509 1.00 92.06 92 LYS A N 1
ATOM 707 C CA . LYS A 1 92 ? 10.174 -10.595 -4.053 1.00 92.06 92 LYS A CA 1
ATOM 708 C C . LYS A 1 92 ? 8.710 -10.514 -3.609 1.00 92.06 92 LYS A C 1
ATOM 710 O O . LYS A 1 92 ? 8.031 -11.531 -3.608 1.00 92.06 92 LYS A O 1
ATOM 715 N N . ALA A 1 93 ? 8.213 -9.326 -3.255 1.00 94.44 93 ALA A N 1
ATOM 716 C CA . ALA A 1 93 ? 6.814 -9.131 -2.879 1.00 94.44 93 ALA A CA 1
ATOM 717 C C . ALA A 1 93 ? 5.835 -9.483 -4.016 1.00 94.44 93 ALA A C 1
ATOM 719 O O . ALA A 1 93 ? 4.714 -9.904 -3.741 1.00 94.44 93 ALA A O 1
ATOM 720 N N . LEU A 1 94 ? 6.268 -9.377 -5.280 1.00 94.31 94 LEU A N 1
ATOM 721 C CA . LEU A 1 94 ? 5.451 -9.698 -6.456 1.00 94.31 94 LEU A CA 1
ATOM 722 C C . LEU A 1 94 ? 5.120 -11.192 -6.582 1.00 94.31 94 LEU A C 1
ATOM 724 O O . LEU A 1 94 ? 4.142 -11.542 -7.234 1.00 94.31 94 LEU A O 1
ATOM 728 N N . SER A 1 95 ? 5.913 -12.078 -5.972 1.00 93.50 95 SER A N 1
ATOM 729 C CA . SER A 1 95 ? 5.705 -13.531 -6.036 1.00 93.50 95 SER A CA 1
ATOM 730 C C . SER A 1 95 ? 5.026 -14.110 -4.791 1.00 93.50 95 SER A C 1
ATOM 732 O O . SER A 1 95 ? 4.850 -15.326 -4.686 1.00 93.50 95 SER A O 1
ATOM 734 N N . ILE A 1 96 ? 4.618 -13.266 -3.836 1.00 93.81 96 ILE A N 1
ATOM 735 C CA . ILE A 1 96 ? 3.958 -13.723 -2.613 1.00 93.81 96 ILE A CA 1
ATOM 736 C C . ILE A 1 96 ? 2.476 -14.002 -2.880 1.00 93.81 96 ILE A C 1
ATOM 738 O O . ILE A 1 96 ? 1.693 -13.091 -3.129 1.00 93.81 96 ILE A O 1
ATOM 742 N N . GLY A 1 97 ? 2.095 -15.278 -2.769 1.00 88.50 97 GLY A N 1
ATOM 743 C CA . GLY A 1 97 ? 0.733 -15.752 -3.046 1.00 88.50 97 GLY A CA 1
ATOM 744 C C . GLY A 1 97 ? -0.107 -16.168 -1.831 1.00 88.50 97 GLY A C 1
ATOM 745 O O . GLY A 1 97 ? -1.260 -16.535 -2.006 1.00 88.50 97 GLY A O 1
ATOM 746 N N . LYS A 1 98 ? 0.463 -16.206 -0.615 1.00 86.69 98 LYS A N 1
ATOM 747 C CA . LYS A 1 98 ? -0.149 -16.923 0.532 1.00 86.69 98 LYS A CA 1
ATOM 748 C C . LYS A 1 98 ? -0.494 -16.070 1.749 1.00 86.69 98 LYS A C 1
ATOM 750 O O . LYS A 1 98 ? -1.195 -16.555 2.630 1.00 86.69 98 LYS A O 1
ATOM 755 N N . VAL A 1 99 ? 0.021 -14.846 1.832 1.00 94.44 99 VAL A N 1
ATOM 756 C CA . VAL A 1 99 ? -0.213 -13.948 2.971 1.00 94.44 99 VAL A CA 1
ATOM 757 C C . VAL A 1 99 ? -0.691 -12.584 2.472 1.00 94.44 99 VAL A C 1
ATOM 759 O O . VAL A 1 99 ? -0.184 -12.126 1.445 1.00 94.44 99 VAL A O 1
ATOM 762 N N . PRO A 1 100 ? -1.646 -11.931 3.158 1.00 97.31 100 PRO A N 1
ATOM 763 C CA . PRO A 1 100 ? -2.173 -10.644 2.711 1.00 97.31 100 PRO A CA 1
ATOM 764 C C . PRO A 1 100 ? -1.165 -9.494 2.735 1.00 97.31 100 PRO A C 1
ATOM 766 O O . PRO A 1 100 ? -1.201 -8.630 1.865 1.00 97.31 100 PRO A O 1
ATOM 769 N N . VAL A 1 101 ? -0.266 -9.478 3.721 1.00 98.38 101 VAL A N 1
ATOM 770 C CA . VAL A 1 101 ? 0.682 -8.379 3.951 1.00 98.38 101 VAL A CA 1
ATOM 771 C C . VAL A 1 101 ? 2.092 -8.937 4.095 1.00 98.38 101 VAL A C 1
ATOM 773 O O . VAL A 1 101 ? 2.289 -9.967 4.745 1.00 98.38 101 VAL A O 1
ATOM 776 N N . VAL A 1 102 ? 3.088 -8.240 3.549 1.00 98.38 102 VAL A N 1
ATOM 777 C CA . VAL A 1 102 ? 4.507 -8.567 3.741 1.00 98.38 102 VAL A CA 1
ATOM 778 C C . VAL A 1 102 ? 5.349 -7.341 4.052 1.00 98.38 102 VAL A C 1
ATOM 780 O O . VAL A 1 102 ? 5.088 -6.241 3.568 1.00 98.38 102 VAL A O 1
ATOM 783 N N . GLY A 1 103 ? 6.401 -7.564 4.836 1.00 97.81 103 GLY A N 1
ATOM 784 C CA . GLY A 1 103 ? 7.536 -6.659 4.906 1.00 97.81 103 GLY A CA 1
ATOM 785 C C . GLY A 1 103 ? 8.437 -6.887 3.695 1.00 97.81 103 GLY A C 1
ATOM 786 O O . GLY A 1 103 ? 8.661 -8.022 3.273 1.00 97.81 103 GLY A O 1
ATOM 787 N N . THR A 1 104 ? 8.952 -5.808 3.133 1.00 94.50 104 THR A N 1
ATOM 788 C CA . THR A 1 104 ? 9.896 -5.805 2.016 1.00 94.50 104 THR A CA 1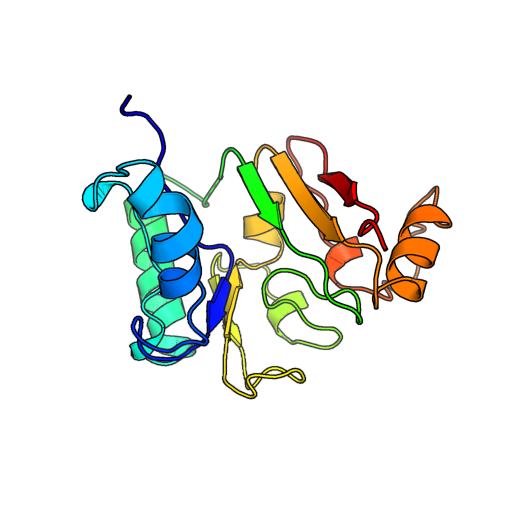
ATOM 789 C C . THR A 1 104 ? 11.213 -5.192 2.479 1.00 94.50 104 THR A C 1
ATOM 791 O O . THR A 1 104 ? 11.250 -4.498 3.494 1.00 94.50 104 THR A O 1
ATOM 794 N N . GLY A 1 105 ? 12.295 -5.443 1.741 1.00 91.88 105 GLY A N 1
ATOM 795 C CA . GLY A 1 105 ? 13.564 -4.763 1.996 1.00 91.88 105 GLY A CA 1
ATOM 796 C C . GLY A 1 105 ? 13.504 -3.272 1.657 1.00 91.88 105 GLY A C 1
ATOM 797 O O . GLY A 1 105 ? 12.461 -2.731 1.286 1.00 91.88 105 GLY A O 1
ATOM 798 N N . THR A 1 106 ? 14.649 -2.602 1.756 1.00 95.19 106 THR A N 1
ATOM 799 C CA . THR A 1 106 ? 14.778 -1.188 1.396 1.00 95.19 106 THR A CA 1
ATOM 800 C C . THR A 1 106 ? 14.305 -0.936 -0.035 1.00 95.19 106 THR A C 1
ATOM 802 O O . THR A 1 106 ? 14.828 -1.528 -0.981 1.00 95.19 106 THR A O 1
ATOM 805 N N . ALA A 1 107 ? 13.322 -0.046 -0.189 1.00 92.88 107 ALA A N 1
ATOM 806 C CA . ALA A 1 107 ? 12.811 0.336 -1.500 1.00 92.88 107 ALA A CA 1
ATOM 807 C C . ALA A 1 107 ? 13.906 1.020 -2.347 1.00 92.88 107 ALA A C 1
ATOM 809 O O . ALA A 1 107 ? 14.715 1.775 -1.800 1.00 92.88 107 ALA A O 1
ATOM 810 N N . PRO A 1 108 ? 13.912 0.835 -3.682 1.00 92.31 108 PRO A N 1
ATOM 811 C CA . PRO A 1 108 ? 14.901 1.455 -4.568 1.00 92.31 108 PRO A CA 1
ATOM 812 C C . PRO A 1 108 ? 14.661 2.960 -4.791 1.00 92.31 108 PRO A C 1
ATOM 814 O O . PRO A 1 108 ? 15.449 3.617 -5.468 1.00 92.31 108 PRO A O 1
ATOM 817 N N . LEU A 1 109 ? 13.580 3.519 -4.234 1.00 90.38 109 LEU A N 1
ATOM 818 C CA . LEU A 1 109 ? 13.209 4.928 -4.336 1.00 90.38 109 LEU A CA 1
ATOM 819 C C . LEU A 1 109 ? 13.134 5.580 -2.954 1.00 90.38 109 LEU A C 1
ATOM 821 O O . LEU A 1 109 ? 12.785 4.941 -1.958 1.00 90.38 109 LEU A O 1
ATOM 825 N N . LYS A 1 110 ? 13.438 6.883 -2.902 1.00 90.31 110 LYS A N 1
ATOM 826 C CA . LYS A 1 110 ? 13.347 7.671 -1.667 1.00 90.31 110 LYS A CA 1
ATOM 827 C C . LYS A 1 110 ? 11.919 7.638 -1.088 1.00 90.31 110 LYS A C 1
ATOM 829 O O . LYS A 1 110 ? 10.961 7.671 -1.861 1.00 90.31 110 LYS A O 1
ATOM 834 N N . PRO A 1 111 ? 11.769 7.632 0.248 1.00 93.88 111 PRO A N 1
ATOM 835 C CA . PRO A 1 111 ? 12.824 7.463 1.256 1.00 93.88 111 PRO A CA 1
ATOM 836 C C . PRO A 1 111 ? 13.396 6.035 1.243 1.00 93.88 111 PRO A C 1
ATOM 838 O O . PRO A 1 111 ? 12.639 5.067 1.164 1.00 93.88 111 PRO A O 1
ATOM 841 N N . LEU A 1 112 ? 14.725 5.897 1.327 1.00 95.81 112 LEU A N 1
ATOM 842 C CA . LEU A 1 112 ? 15.429 4.606 1.264 1.00 95.81 112 LEU A CA 1
ATOM 843 C C . LEU A 1 112 ? 15.308 3.852 2.595 1.00 95.81 112 LEU A C 1
AT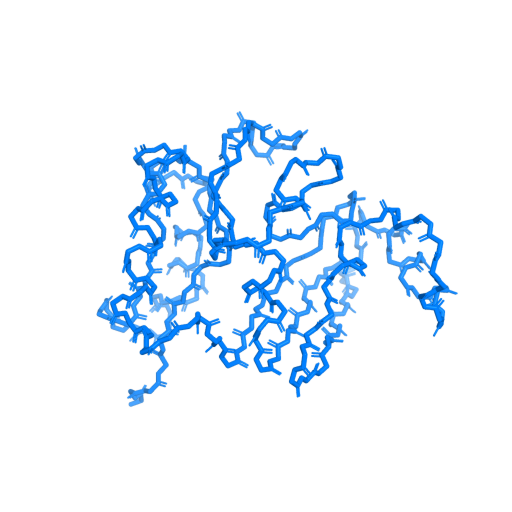OM 845 O O . LEU A 1 112 ? 16.266 3.720 3.349 1.00 95.81 112 LEU A O 1
ATOM 849 N N . VAL A 1 113 ? 14.100 3.379 2.878 1.00 97.31 113 VAL A N 1
ATOM 850 C CA . VAL A 1 113 ? 13.760 2.573 4.055 1.00 97.31 113 VAL A CA 1
ATOM 851 C C . VAL A 1 113 ? 12.962 1.347 3.625 1.00 97.31 113 VAL A C 1
ATOM 853 O O . VAL A 1 113 ? 12.456 1.282 2.500 1.00 97.31 113 VAL A O 1
ATOM 856 N N . GLU A 1 114 ? 12.859 0.362 4.506 1.00 97.88 114 GLU A N 1
ATOM 857 C CA . GLU A 1 114 ? 12.006 -0.803 4.284 1.00 97.88 114 GLU A CA 1
ATOM 858 C C . GLU A 1 114 ? 10.528 -0.395 4.156 1.00 97.88 114 GLU A C 1
ATOM 860 O O . GLU A 1 114 ? 10.111 0.691 4.585 1.00 97.88 114 GLU A O 1
ATOM 865 N N . ARG A 1 115 ? 9.722 -1.259 3.537 1.00 98.19 115 ARG A N 1
ATOM 866 C CA . ARG A 1 115 ? 8.280 -1.032 3.354 1.00 98.19 115 ARG A CA 1
ATOM 867 C C . ARG A 1 115 ? 7.465 -2.217 3.827 1.00 98.19 115 ARG A C 1
ATOM 869 O O . ARG A 1 115 ? 7.929 -3.350 3.766 1.00 98.19 115 ARG A O 1
ATOM 876 N N . ILE A 1 116 ? 6.228 -1.954 4.210 1.00 98.69 116 ILE A N 1
ATOM 877 C CA . ILE A 1 116 ? 5.185 -2.942 4.450 1.00 98.69 116 ILE A CA 1
ATOM 878 C C . ILE A 1 116 ? 4.150 -2.759 3.351 1.00 98.69 116 ILE A C 1
ATOM 880 O O . ILE A 1 116 ? 3.797 -1.624 3.063 1.00 98.69 116 ILE A O 1
ATOM 884 N N . THR A 1 117 ? 3.661 -3.833 2.739 1.00 98.62 117 THR A N 1
ATOM 885 C CA . THR A 1 117 ? 2.712 -3.738 1.621 1.00 98.62 117 THR A CA 1
ATOM 886 C C . THR A 1 117 ? 1.682 -4.846 1.663 1.00 98.62 117 THR A C 1
ATOM 888 O O . THR A 1 117 ? 2.003 -5.983 2.021 1.00 98.62 117 THR A O 1
ATOM 891 N N . LEU A 1 118 ? 0.468 -4.534 1.217 1.00 98.56 118 LEU A N 1
ATOM 892 C CA . LEU A 1 118 ? -0.448 -5.543 0.711 1.00 98.56 118 LEU A CA 1
ATOM 893 C C . LEU A 1 118 ? 0.200 -6.271 -0.470 1.00 98.56 118 LEU A C 1
ATOM 895 O O . LEU A 1 118 ? 0.920 -5.678 -1.282 1.00 98.56 118 LEU A O 1
ATOM 899 N N . THR A 1 119 ? -0.048 -7.572 -0.539 1.00 97.94 119 THR A N 1
ATOM 900 C CA . THR A 1 119 ? 0.374 -8.435 -1.640 1.00 97.94 119 THR A CA 1
ATOM 901 C C . THR A 1 119 ? -0.633 -8.378 -2.786 1.00 97.94 119 THR A C 1
ATOM 903 O O . THR A 1 119 ? -1.780 -7.963 -2.610 1.00 97.94 119 THR A O 1
ATOM 906 N N . LEU A 1 120 ? -0.224 -8.828 -3.976 1.00 97.06 120 LEU A N 1
ATOM 907 C CA . LEU A 1 120 ? -1.109 -8.871 -5.144 1.00 97.06 120 LEU A CA 1
ATOM 908 C C . LEU A 1 120 ? -2.410 -9.655 -4.894 1.00 97.06 120 LEU A C 1
ATOM 910 O O . LEU A 1 120 ? -3.455 -9.128 -5.264 1.00 97.06 120 LEU A O 1
ATOM 914 N N . PRO A 1 121 ? -2.412 -10.838 -4.240 1.00 95.88 121 PRO A N 1
ATOM 915 C CA . PRO A 1 121 ? -3.663 -11.515 -3.899 1.00 95.88 121 PRO A CA 1
ATOM 916 C C . PRO A 1 121 ? -4.597 -10.674 -3.023 1.00 95.88 121 PRO A C 1
ATOM 918 O O . PRO A 1 121 ? -5.791 -10.640 -3.284 1.00 95.88 121 PRO A O 1
ATOM 921 N N . ALA A 1 122 ? -4.075 -9.958 -2.019 1.00 97.00 122 ALA A N 1
ATOM 922 C CA . ALA A 1 122 ? -4.909 -9.110 -1.162 1.00 97.00 122 ALA A CA 1
ATOM 923 C C . ALA A 1 122 ? -5.476 -7.899 -1.910 1.00 97.00 122 ALA A C 1
ATOM 925 O O . ALA A 1 122 ? -6.617 -7.511 -1.680 1.00 97.00 122 ALA A O 1
ATOM 926 N N . ILE A 1 123 ? -4.690 -7.318 -2.821 1.00 97.81 123 ILE A N 1
ATOM 927 C CA . ILE A 1 123 ? -5.149 -6.219 -3.674 1.00 97.81 123 ILE A CA 1
ATOM 928 C C . ILE A 1 123 ? -6.220 -6.713 -4.657 1.00 97.81 123 ILE A C 1
ATOM 930 O O . ILE A 1 123 ? -7.253 -6.070 -4.818 1.00 97.81 123 ILE A O 1
ATOM 934 N N . ASN A 1 124 ? -5.994 -7.861 -5.297 1.00 96.94 124 ASN A N 1
ATOM 935 C CA . ASN A 1 124 ? -6.892 -8.400 -6.317 1.00 96.94 124 ASN A CA 1
ATOM 936 C C . ASN A 1 124 ? -8.173 -9.019 -5.734 1.00 96.94 124 ASN A C 1
ATOM 938 O O . ASN A 1 124 ? -9.161 -9.144 -6.452 1.00 96.94 124 ASN A O 1
ATOM 942 N N . ALA A 1 125 ? -8.191 -9.347 -4.441 1.00 95.69 125 ALA A N 1
ATOM 943 C CA . ALA A 1 125 ? -9.398 -9.760 -3.728 1.00 95.69 125 ALA A CA 1
ATOM 944 C C . ALA A 1 125 ? -10.359 -8.594 -3.418 1.00 95.69 125 ALA A C 1
ATOM 946 O O . ALA A 1 125 ? -11.461 -8.826 -2.919 1.00 95.69 125 ALA A O 1
ATOM 947 N N . ALA A 1 126 ? -9.961 -7.342 -3.673 1.00 95.88 126 ALA A N 1
ATOM 948 C CA . ALA A 1 126 ? -10.825 -6.192 -3.448 1.00 95.88 126 ALA A CA 1
ATOM 949 C C . ALA A 1 126 ? -12.001 -6.149 -4.437 1.00 95.88 126 ALA A C 1
ATOM 951 O O . ALA A 1 126 ? -11.865 -6.504 -5.610 1.00 95.88 126 ALA A O 1
ATOM 952 N N . GLY A 1 127 ? -13.145 -5.636 -3.976 1.00 95.00 127 GLY A N 1
ATOM 953 C CA . GLY A 1 127 ? -14.320 -5.397 -4.811 1.00 95.00 127 GLY A CA 1
ATOM 954 C C . GLY A 1 127 ? -14.019 -4.433 -5.957 1.00 95.00 127 GLY A C 1
ATOM 955 O O . GLY A 1 127 ? -14.425 -4.670 -7.091 1.00 95.00 127 GLY A O 1
ATOM 956 N N . ASN A 1 128 ? -13.272 -3.363 -5.673 1.00 95.44 128 ASN A N 1
ATOM 957 C CA . ASN A 1 128 ? -12.811 -2.397 -6.666 1.00 95.44 128 ASN A CA 1
ATOM 958 C C . ASN A 1 128 ? -11.385 -1.940 -6.358 1.00 95.44 128 ASN A C 1
ATOM 960 O O . ASN A 1 128 ? -11.019 -1.735 -5.198 1.00 95.44 128 ASN A O 1
ATOM 964 N N . VAL A 1 129 ? -10.608 -1.677 -7.408 1.00 97.81 129 VAL A N 1
ATOM 965 C CA . VAL A 1 129 ? -9.315 -0.999 -7.283 1.00 97.81 129 VAL A CA 1
ATOM 966 C C . VAL A 1 129 ? -9.323 0.255 -8.138 1.00 97.81 129 VAL A C 1
ATOM 968 O O . VAL A 1 129 ? -9.695 0.224 -9.309 1.00 97.81 129 VAL A O 1
ATOM 971 N N . VAL A 1 130 ? -8.909 1.372 -7.551 1.00 97.94 130 VAL A N 1
ATOM 972 C CA . VAL A 1 130 ? -8.824 2.662 -8.231 1.00 97.94 130 VAL A CA 1
ATOM 973 C C . VAL A 1 130 ? -7.384 3.141 -8.201 1.00 97.94 130 VAL A C 1
ATOM 975 O O . VAL A 1 130 ? -6.836 3.416 -7.137 1.00 97.94 130 VAL A O 1
ATOM 978 N N . PHE A 1 131 ? -6.789 3.303 -9.375 1.00 97.62 131 PHE A N 1
ATOM 979 C CA . PHE A 1 131 ? -5.547 4.039 -9.534 1.00 97.62 131 PHE A CA 1
ATOM 980 C C . PHE A 1 131 ? -5.841 5.532 -9.644 1.00 97.62 131 PHE A C 1
ATOM 982 O O . PHE A 1 131 ? -6.584 5.958 -10.529 1.00 97.62 131 PHE A O 1
ATOM 989 N N . PHE A 1 132 ? -5.228 6.333 -8.775 1.00 95.31 132 PHE A N 1
ATOM 990 C CA . PHE A 1 132 ? -5.330 7.789 -8.798 1.00 95.31 132 PHE A CA 1
ATOM 991 C C . PHE A 1 132 ? -3.930 8.397 -8.899 1.00 95.31 132 PHE A C 1
ATOM 993 O O . PHE A 1 132 ? -3.128 8.295 -7.971 1.00 95.31 132 PHE A O 1
ATOM 1000 N N . THR A 1 133 ? -3.592 8.988 -10.049 1.00 94.62 133 THR A N 1
ATOM 1001 C CA . THR A 1 133 ? -2.214 9.432 -10.314 1.00 94.62 133 THR A CA 1
ATO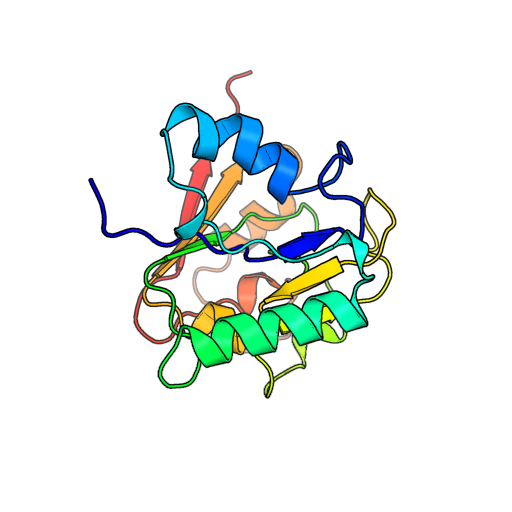M 1002 C C . THR A 1 133 ? -2.126 10.617 -11.273 1.00 94.62 133 THR A C 1
ATOM 1004 O O . THR A 1 133 ? -2.918 10.760 -12.203 1.00 94.62 133 THR A O 1
ATOM 1007 N N . GLY A 1 134 ? -1.130 11.475 -11.052 1.00 93.00 134 GLY A N 1
ATOM 1008 C CA . GLY A 1 134 ? -0.800 12.581 -11.948 1.00 93.00 134 GLY A CA 1
ATOM 1009 C C . GLY A 1 134 ? 0.181 12.155 -13.040 1.00 93.00 134 GLY A C 1
ATOM 1010 O O . GLY A 1 134 ? 1.094 11.363 -12.773 1.00 93.00 134 GLY A O 1
ATOM 1011 N N . ARG A 1 135 ? 0.031 12.725 -14.246 1.00 91.25 135 ARG A N 1
ATOM 1012 C CA . ARG A 1 135 ? 0.855 12.369 -15.419 1.00 91.25 135 ARG A CA 1
ATOM 1013 C C . ARG A 1 135 ? 2.327 12.776 -15.321 1.00 91.25 135 ARG A C 1
ATOM 1015 O O . ARG A 1 135 ? 3.179 12.042 -15.808 1.00 91.25 135 ARG A O 1
ATOM 1022 N N . THR A 1 136 ? 2.619 13.915 -14.694 1.00 92.44 136 THR A N 1
ATOM 1023 C CA . THR A 1 136 ? 3.978 14.474 -14.640 1.00 92.44 136 THR A CA 1
ATOM 1024 C C . THR A 1 136 ? 4.973 13.497 -14.009 1.00 92.44 136 THR A C 1
ATOM 1026 O O . THR A 1 136 ? 4.744 12.999 -12.898 1.00 92.44 136 THR A O 1
ATOM 1029 N N . GLY A 1 137 ? 6.077 13.245 -14.713 1.00 90.12 137 GLY A N 1
ATOM 1030 C CA . GLY A 1 137 ? 7.156 12.346 -14.294 1.00 90.12 137 GLY A CA 1
ATOM 1031 C C . GLY A 1 137 ? 6.828 10.856 -14.427 1.00 90.12 137 GLY A C 1
ATOM 1032 O O . GLY A 1 137 ? 7.571 10.028 -13.906 1.00 90.12 137 GLY A O 1
ATOM 1033 N N . LYS A 1 138 ? 5.702 10.505 -15.059 1.00 93.25 138 LYS A N 1
ATOM 1034 C CA . LYS A 1 138 ? 5.238 9.124 -15.294 1.00 93.25 138 LYS A CA 1
ATOM 1035 C C . LYS A 1 138 ? 4.775 8.926 -16.736 1.00 93.25 138 LYS A C 1
ATOM 1037 O O . LYS A 1 138 ? 4.013 8.005 -17.016 1.00 93.25 138 LYS A O 1
ATOM 1042 N N . GLU A 1 139 ? 5.197 9.808 -17.639 1.00 92.56 139 GLU A N 1
ATOM 1043 C CA . GLU A 1 139 ? 4.753 9.872 -19.028 1.00 92.56 139 GLU A CA 1
ATOM 1044 C C . GLU A 1 139 ? 4.957 8.528 -19.721 1.00 92.56 139 GLU A C 1
ATOM 1046 O O . GLU A 1 139 ? 3.991 7.975 -20.231 1.00 92.56 139 GLU A O 1
ATOM 1051 N N . THR A 1 140 ? 6.157 7.951 -19.618 1.00 91.25 140 THR A N 1
ATOM 1052 C CA . THR A 1 140 ? 6.491 6.647 -20.208 1.00 91.25 140 THR A CA 1
ATOM 1053 C C . THR A 1 140 ? 5.581 5.527 -19.705 1.00 91.25 140 THR A C 1
ATOM 1055 O O . THR A 1 140 ? 5.047 4.756 -20.496 1.00 91.25 140 THR A O 1
ATOM 1058 N N . VAL A 1 141 ? 5.367 5.442 -18.389 1.00 92.19 141 VAL A N 1
ATOM 1059 C CA . VAL A 1 141 ? 4.540 4.387 -17.779 1.00 92.19 141 VAL A CA 1
ATOM 1060 C C . VAL A 1 141 ? 3.071 4.552 -18.171 1.00 92.19 141 VAL A C 1
ATOM 1062 O O . VAL A 1 141 ? 2.387 3.573 -18.452 1.00 92.19 141 VAL A O 1
ATOM 1065 N N . ILE A 1 142 ? 2.580 5.791 -18.228 1.00 91.56 142 ILE A N 1
ATOM 1066 C CA . ILE A 1 142 ? 1.204 6.093 -18.638 1.00 91.56 142 ILE A CA 1
ATOM 1067 C C . ILE A 1 142 ? 1.007 5.859 -20.138 1.00 91.56 142 ILE A C 1
ATOM 1069 O O . ILE A 1 142 ? -0.034 5.358 -20.544 1.00 91.56 142 ILE A O 1
ATOM 1073 N N . GLU A 1 143 ? 1.987 6.187 -20.975 1.00 90.00 143 GLU A N 1
ATOM 1074 C CA . GLU A 1 143 ? 1.955 5.892 -22.410 1.00 90.00 143 GLU A CA 1
ATOM 1075 C C . GLU A 1 143 ? 1.969 4.385 -22.669 1.00 90.00 143 GLU A C 1
ATOM 1077 O O . GLU A 1 143 ? 1.212 3.901 -23.511 1.00 90.00 143 GLU A O 1
ATOM 1082 N N . HIS A 1 144 ? 2.736 3.624 -21.886 1.00 89.19 144 HIS A N 1
ATOM 1083 C CA . HIS A 1 144 ? 2.682 2.163 -21.901 1.00 89.19 144 HIS A CA 1
ATOM 1084 C C . HIS A 1 144 ? 1.294 1.643 -21.498 1.00 89.19 144 HIS A C 1
ATOM 1086 O O . HIS A 1 144 ? 0.690 0.863 -22.233 1.00 89.19 144 HIS A O 1
ATOM 1092 N N . LEU A 1 145 ? 0.735 2.141 -20.391 1.00 88.38 145 LEU A N 1
ATOM 1093 C CA . LEU A 1 145 ? -0.622 1.803 -19.947 1.00 88.38 145 LEU A CA 1
ATOM 1094 C C . LEU A 1 145 ? -1.682 2.107 -21.022 1.00 88.38 145 LEU A C 1
ATOM 1096 O O . LEU A 1 145 ? -2.596 1.318 -21.221 1.00 88.38 145 LEU A O 1
ATOM 1100 N N . CYS A 1 146 ? -1.585 3.245 -21.715 1.00 85.19 146 CYS A N 1
ATOM 1101 C CA . CYS A 1 146 ? -2.565 3.641 -22.730 1.00 85.19 146 CYS A CA 1
ATOM 1102 C C . CYS A 1 146 ? -2.377 2.943 -24.084 1.00 85.19 146 CYS A C 1
ATOM 1104 O O . CYS A 1 146 ? -3.336 2.844 -24.845 1.00 85.19 146 CYS A O 1
ATOM 1106 N N . SER A 1 147 ? -1.160 2.506 -24.419 1.00 80.19 147 SER A N 1
ATOM 1107 C CA . SER A 1 147 ? -0.870 1.836 -25.697 1.00 80.19 147 SER A CA 1
ATOM 1108 C C . SER A 1 147 ? -1.192 0.340 -25.677 1.00 80.19 147 SER A C 1
ATOM 1110 O O . SER A 1 147 ? -1.386 -0.269 -26.728 1.00 80.19 147 SER A O 1
ATOM 1112 N N . THR A 1 148 ? -1.310 -0.249 -24.489 1.00 65.88 148 THR A N 1
ATOM 1113 C CA . THR A 1 148 ? -1.633 -1.663 -24.289 1.00 65.88 148 THR A CA 1
ATOM 1114 C C . THR A 1 148 ? -3.147 -1.861 -24.168 1.00 65.88 148 THR A C 1
ATOM 1116 O O . THR A 1 148 ? -3.683 -2.103 -23.093 1.00 65.88 148 THR A O 1
ATOM 1119 N N . ALA A 1 149 ? -3.866 -1.765 -25.294 1.00 51.34 149 ALA A N 1
ATOM 1120 C CA . ALA A 1 149 ? -5.311 -2.043 -25.340 1.00 51.34 149 ALA A CA 1
ATOM 1121 C C . ALA A 1 149 ? -5.665 -3.496 -24.950 1.00 51.34 149 ALA A C 1
ATOM 1123 O O . ALA A 1 149 ? -6.782 -3.752 -24.518 1.00 51.34 149 ALA A O 1
ATOM 1124 N N . ASP A 1 150 ? -4.696 -4.413 -25.020 1.00 53.09 150 ASP A N 1
ATOM 1125 C CA . ASP A 1 150 ? -4.808 -5.794 -24.565 1.00 53.09 150 ASP A CA 1
ATOM 1126 C C . ASP A 1 150 ? -3.518 -6.174 -23.827 1.00 53.09 150 ASP A C 1
ATOM 1128 O O . ASP A 1 150 ? -2.446 -6.244 -24.439 1.00 53.09 150 ASP A O 1
ATOM 1132 N N . PHE A 1 151 ? -3.594 -6.429 -22.513 1.00 55.75 151 PHE A N 1
ATOM 1133 C CA . PHE A 1 151 ? -2.490 -7.033 -21.756 1.00 55.75 151 PHE A CA 1
ATOM 1134 C C . PHE A 1 151 ? -2.219 -8.431 -22.317 1.00 55.75 151 PHE A C 1
ATOM 1136 O O . PHE A 1 151 ? -2.775 -9.430 -21.856 1.00 55.75 151 PHE A O 1
ATOM 1143 N N . SER A 1 152 ? -1.373 -8.484 -23.340 1.00 45.22 152 SER A N 1
ATOM 1144 C CA . SER A 1 152 ? -0.898 -9.720 -23.936 1.00 45.22 152 SER A CA 1
ATOM 1145 C C . SER A 1 152 ? -0.186 -10.548 -22.858 1.00 45.22 152 SER A C 1
ATOM 1147 O O . SER A 1 152 ? 0.462 -9.973 -21.982 1.00 45.22 152 SER A O 1
ATOM 1149 N N . PRO A 1 153 ? -0.260 -11.889 -22.897 1.00 46.53 153 PRO A N 1
ATOM 1150 C CA . PRO A 1 153 ? 0.388 -12.780 -21.927 1.00 46.53 153 PRO A CA 1
ATOM 1151 C C . PRO A 1 153 ? 1.931 -12.827 -22.051 1.00 46.53 153 PRO A C 1
ATOM 1153 O O . PRO A 1 153 ? 2.540 -13.871 -21.830 1.00 46.53 153 PRO A O 1
ATOM 1156 N N . GLY A 1 154 ? 2.566 -11.714 -22.433 1.00 54.06 154 GLY A N 1
ATOM 1157 C CA . GLY A 1 154 ? 4.016 -11.540 -22.457 1.00 54.06 154 GLY A CA 1
ATOM 1158 C C . GLY A 1 154 ? 4.603 -11.245 -21.073 1.00 54.06 154 GLY A C 1
ATOM 1159 O O . GLY A 1 154 ? 3.911 -11.282 -20.052 1.00 54.06 154 GLY A O 1
ATOM 1160 N N . GLU A 1 155 ? 5.905 -10.957 -21.043 1.00 57.59 155 GLU A N 1
ATOM 1161 C CA . GLU A 1 155 ? 6.606 -10.556 -19.823 1.00 57.59 155 GLU A CA 1
ATOM 1162 C C . GLU A 1 155 ? 6.026 -9.237 -19.305 1.00 57.59 155 GLU A C 1
ATOM 1164 O O . GLU A 1 155 ? 6.031 -8.224 -20.005 1.00 57.59 155 GLU A O 1
ATOM 1169 N N . LYS A 1 156 ? 5.485 -9.267 -18.083 1.00 66.38 156 LYS A N 1
ATOM 1170 C CA . LYS A 1 156 ? 4.973 -8.063 -17.434 1.00 66.38 156 LYS A CA 1
ATOM 1171 C C . LYS A 1 156 ? 6.142 -7.143 -17.127 1.00 66.38 156 LYS A C 1
ATOM 1173 O O . LYS A 1 156 ? 7.026 -7.505 -16.350 1.00 66.38 156 LYS A O 1
ATOM 1178 N N . ILE A 1 157 ? 6.120 -5.961 -17.722 1.00 77.38 157 ILE A N 1
ATOM 1179 C CA . ILE A 1 157 ? 7.174 -4.960 -17.581 1.00 77.38 157 ILE A CA 1
ATOM 1180 C C . ILE A 1 157 ? 6.997 -4.222 -16.254 1.00 77.38 157 ILE A C 1
ATOM 1182 O O . ILE A 1 157 ? 7.981 -3.898 -15.586 1.00 77.38 157 ILE A O 1
ATOM 1186 N N . TYR A 1 158 ? 5.744 -4.001 -15.835 1.00 92.25 158 TYR A N 1
ATOM 1187 C CA . TYR A 1 158 ? 5.438 -3.177 -14.673 1.00 92.25 158 TYR A CA 1
ATOM 1188 C C . TYR A 1 158 ? 4.568 -3.891 -13.627 1.00 92.25 158 TYR A C 1
ATOM 1190 O O . TYR A 1 158 ? 3.620 -4.602 -13.970 1.00 92.25 158 TYR A O 1
ATOM 1198 N N . PRO A 1 159 ? 4.821 -3.664 -12.322 1.00 94.81 159 PRO A N 1
ATOM 1199 C CA . PRO A 1 159 ? 4.010 -4.215 -11.238 1.00 94.81 159 PRO A CA 1
ATOM 1200 C C . PRO A 1 159 ? 2.504 -3.972 -11.363 1.00 94.81 159 PRO A C 1
ATOM 1202 O O . PRO A 1 159 ? 1.723 -4.889 -11.097 1.00 94.81 159 PRO A O 1
ATOM 1205 N N . PHE A 1 160 ? 2.083 -2.775 -11.794 1.00 94.69 160 PHE A N 1
ATOM 1206 C CA . PHE A 1 160 ? 0.658 -2.442 -11.916 1.00 94.69 160 PHE A CA 1
ATOM 1207 C C . PHE A 1 160 ? -0.100 -3.377 -12.877 1.00 94.69 160 PHE A C 1
ATOM 1209 O O . PHE A 1 160 ? -1.290 -3.601 -12.686 1.00 94.69 160 PHE A O 1
ATOM 1216 N N . GLU A 1 161 ? 0.570 -3.993 -13.859 1.00 93.06 161 GLU A N 1
ATOM 1217 C CA . GLU A 1 161 ? -0.038 -4.940 -14.813 1.00 93.06 161 GLU A CA 1
ATOM 1218 C C . GLU A 1 161 ? -0.485 -6.252 -14.139 1.00 93.06 161 GLU A C 1
ATOM 1220 O O . GLU A 1 161 ? -1.181 -7.092 -14.723 1.00 93.06 161 GLU A O 1
ATOM 1225 N N . SER A 1 162 ? -0.052 -6.473 -12.896 1.00 93.75 162 SER A N 1
ATOM 1226 C CA . SER A 1 162 ? -0.489 -7.592 -12.062 1.00 93.75 162 SER A CA 1
ATOM 1227 C C . SER A 1 162 ? -1.673 -7.268 -11.160 1.00 93.75 162 SER A C 1
ATOM 1229 O O . SER A 1 162 ? -2.203 -8.189 -10.536 1.00 93.75 162 SER A O 1
ATOM 1231 N N . VAL A 1 163 ? -2.119 -6.012 -11.127 1.00 95.06 163 VAL A N 1
ATOM 1232 C CA . VAL A 1 163 ? -3.338 -5.616 -10.424 1.00 95.06 163 VAL A CA 1
ATOM 1233 C C . VAL A 1 163 ? -4.533 -5.882 -11.335 1.00 95.06 163 VAL A C 1
ATOM 1235 O O . VAL A 1 163 ? -4.794 -5.154 -12.289 1.00 95.06 163 VAL A O 1
ATOM 1238 N N . LYS A 1 164 ? -5.225 -6.985 -11.059 1.00 93.31 164 LYS A N 1
ATOM 1239 C CA . LYS A 1 164 ? -6.376 -7.498 -11.804 1.00 93.31 164 LYS A CA 1
ATOM 1240 C C . LYS A 1 164 ? -7.416 -7.959 -10.780 1.00 93.31 164 LYS A C 1
ATOM 1242 O O . LYS A 1 164 ? -7.381 -9.130 -10.401 1.00 93.31 164 LYS A O 1
ATOM 1247 N N . PRO A 1 165 ? -8.262 -7.046 -10.269 1.00 93.75 165 PRO A N 1
ATOM 1248 C CA . PRO A 1 165 ? -9.250 -7.395 -9.259 1.00 93.75 165 PRO A CA 1
ATOM 1249 C C . PRO A 1 165 ? -10.216 -8.455 -9.791 1.00 93.75 165 PRO A C 1
ATOM 1251 O O . PRO A 1 165 ? -10.604 -8.416 -10.957 1.00 93.75 165 PRO A O 1
ATOM 1254 N N . GLU A 1 166 ? -10.566 -9.428 -8.953 1.00 92.00 166 GLU A N 1
ATOM 1255 C CA . GLU A 1 166 ? -11.355 -10.595 -9.368 1.00 92.00 166 GLU A CA 1
ATOM 1256 C C . GLU A 1 166 ? -12.856 -10.283 -9.449 1.00 92.00 166 GLU A C 1
ATOM 1258 O O . GLU A 1 166 ? -13.562 -10.832 -10.294 1.00 92.00 166 GLU A O 1
ATOM 1263 N N . ALA A 1 167 ? -13.343 -9.397 -8.576 1.00 90.56 167 ALA A N 1
ATOM 1264 C CA . ALA A 1 167 ? -14.766 -9.085 -8.439 1.00 90.56 167 ALA A CA 1
ATOM 1265 C C . ALA A 1 167 ? -15.223 -7.864 -9.258 1.00 90.56 167 ALA A C 1
ATOM 1267 O O . ALA A 1 167 ? -16.408 -7.746 -9.572 1.00 90.56 167 ALA A O 1
ATOM 1268 N N . GLY A 1 168 ? -14.309 -6.956 -9.608 1.00 89.06 168 GLY A N 1
ATOM 1269 C CA . GLY A 1 168 ? -14.640 -5.688 -10.256 1.00 89.06 168 GLY A CA 1
ATOM 1270 C C . GLY A 1 168 ? -13.487 -5.104 -11.074 1.00 89.06 168 GLY A C 1
ATOM 1271 O O . GLY A 1 168 ? -12.447 -5.739 -11.240 1.00 89.06 168 GLY A O 1
ATOM 1272 N N . PRO A 1 169 ? -13.661 -3.900 -11.645 1.00 88.62 169 PRO A N 1
ATOM 1273 C CA . PRO A 1 169 ? -12.653 -3.304 -12.509 1.00 88.62 169 PRO A CA 1
ATOM 1274 C C . PRO A 1 169 ? -11.480 -2.699 -11.723 1.00 88.62 169 PRO A C 1
ATOM 1276 O O . PRO A 1 169 ? -11.625 -2.230 -10.591 1.00 88.62 169 PRO A O 1
ATOM 1279 N N . ALA A 1 170 ? -10.327 -2.614 -12.391 1.00 93.12 170 ALA A N 1
ATOM 1280 C CA . ALA A 1 170 ? -9.298 -1.630 -12.068 1.00 93.12 170 ALA A CA 1
ATOM 1281 C C . ALA A 1 170 ? -9.616 -0.323 -12.816 1.00 93.12 170 ALA A C 1
ATOM 1283 O O . ALA A 1 170 ? -9.498 -0.254 -14.041 1.00 93.12 170 ALA A O 1
ATOM 1284 N N . LEU A 1 171 ? -10.053 0.706 -12.091 1.00 95.00 171 LEU A N 1
ATOM 1285 C CA . LEU A 1 171 ? -10.395 2.018 -12.647 1.00 95.00 171 LEU A CA 1
ATOM 1286 C C . LEU A 1 171 ? -9.188 2.958 -12.586 1.00 95.00 171 LEU A C 1
ATOM 1288 O O . LEU A 1 171 ? -8.461 2.973 -11.597 1.00 95.00 171 LEU A O 1
ATOM 1292 N N . TRP A 1 172 ? -9.004 3.784 -13.616 1.00 94.88 172 TRP A N 1
ATOM 1293 C CA . TRP A 1 172 ? -7.852 4.680 -13.735 1.00 94.88 172 TRP A CA 1
ATOM 1294 C C . TRP A 1 172 ? -8.286 6.143 -13.815 1.00 94.88 172 TRP A C 1
ATOM 1296 O O . TRP A 1 172 ? -8.940 6.559 -14.770 1.00 94.88 172 TRP A O 1
ATOM 1306 N N . PHE A 1 173 ? -7.867 6.940 -12.834 1.00 95.06 173 PHE A N 1
ATOM 1307 C CA . PHE A 1 173 ? -8.023 8.391 -12.805 1.00 95.06 173 PHE A CA 1
ATOM 1308 C C . PHE A 1 173 ? -6.650 9.033 -12.984 1.00 95.06 173 PHE A C 1
ATOM 1310 O O . PHE A 1 173 ? -5.849 9.123 -12.050 1.00 95.06 173 PHE A O 1
ATOM 1317 N N . ILE A 1 174 ? -6.382 9.465 -14.216 1.00 93.38 174 ILE A N 1
ATOM 1318 C CA . ILE A 1 174 ? -5.118 10.093 -14.598 1.00 93.38 174 ILE A CA 1
ATOM 1319 C C . ILE A 1 174 ? -5.361 11.582 -14.801 1.00 93.38 174 ILE A C 1
ATOM 1321 O O . ILE A 1 174 ? -5.964 11.989 -15.797 1.00 93.38 174 ILE A O 1
ATOM 1325 N N . TYR A 1 175 ? -4.889 12.404 -13.867 1.00 89.56 175 TYR A N 1
ATOM 1326 C CA . TYR A 1 175 ? -5.049 13.852 -13.961 1.00 89.56 175 TYR A CA 1
ATOM 1327 C C . TYR A 1 175 ? -3.820 14.516 -14.590 1.00 89.56 175 TYR A C 1
ATOM 1329 O O . TYR A 1 175 ? -2.669 14.089 -14.431 1.00 89.56 175 TYR A O 1
ATOM 1337 N N . ARG A 1 176 ? -4.075 15.590 -15.339 1.00 83.25 176 ARG A N 1
ATOM 1338 C CA . ARG A 1 176 ? -3.033 16.496 -15.824 1.00 83.25 176 ARG A CA 1
ATOM 1339 C C . ARG A 1 176 ? -2.811 17.537 -14.737 1.00 83.25 176 ARG A C 1
ATOM 1341 O O . ARG A 1 176 ? -3.774 18.161 -14.302 1.00 83.25 176 ARG A O 1
ATOM 1348 N N . ASN A 1 177 ? -1.571 17.724 -14.301 1.00 65.50 177 ASN A N 1
ATOM 1349 C CA . ASN A 1 177 ? -1.251 18.900 -13.503 1.00 65.50 177 ASN A CA 1
ATOM 1350 C C . ASN A 1 177 ? -1.477 20.128 -14.393 1.00 65.50 177 ASN A C 1
ATOM 1352 O O . ASN A 1 177 ? -0.939 20.184 -15.500 1.00 65.50 177 ASN A O 1
ATOM 1356 N N . SER A 1 178 ? -2.308 21.067 -13.949 1.00 59.34 178 SER A N 1
ATOM 1357 C CA . SER A 1 178 ? -2.368 22.397 -14.549 1.00 59.34 178 SER A CA 1
ATOM 1358 C C . SER A 1 178 ? -1.015 23.070 -14.323 1.00 59.34 178 SER A C 1
ATOM 1360 O O . SER A 1 178 ? -0.588 23.195 -13.175 1.00 59.34 178 SER A O 1
ATOM 1362 N N . THR A 1 179 ? -0.336 23.408 -15.420 1.00 51.25 179 THR A N 1
ATOM 1363 C CA . THR A 1 179 ? 0.857 24.269 -15.440 1.00 51.25 179 THR A CA 1
ATOM 1364 C C . THR A 1 179 ? 0.556 25.637 -14.860 1.00 51.25 179 THR A C 1
ATOM 1366 O O . THR A 1 179 ? -0.543 26.145 -15.184 1.00 51.25 179 THR A O 1
#